Protein AF-A0A329XI30-F1 (afdb_monomer)

Foldseek 3Di:
DDDFDDDPLLVQLDPDDDDDDPPDDPDDDDCPPPVVVVVVVVVVQVVCQVDPPNDDPPDDSDRDADDDPDDDDDDDPDDPVVVVVCVVPPQDPPDDDPDPDPQDDLSNQFLQNLCVVVVDDFQWWKWFDAPDDIAIWTAHPNSFTGGPNDTHRAQQRVVCVRHVGRDHRQQGIATPDPPHDGNSVSSVVSNVVVD

Solvent-accessible surface area (backbone atoms only — not comparable to full-atom values): 12263 Å² total; per-residue (Å²): 137,87,89,76,64,71,56,71,56,57,66,71,22,46,99,68,86,88,76,83,59,90,87,56,78,79,91,78,84,46,57,80,88,43,48,50,56,55,48,49,54,53,46,54,51,54,50,59,73,65,47,91,76,64,91,51,89,64,103,50,89,69,74,68,77,81,79,83,91,75,88,84,88,84,77,90,90,76,68,75,60,57,59,54,48,43,71,77,53,62,83,57,91,88,71,73,88,80,68,78,78,77,85,74,46,83,70,43,57,43,58,35,56,35,34,77,69,65,80,38,54,69,63,39,43,35,24,34,74,39,85,86,49,79,44,72,28,32,28,40,92,78,28,27,42,31,43,94,92,43,80,32,88,42,55,26,33,64,41,14,66,51,62,74,43,90,39,67,14,42,76,49,32,11,47,76,33,89,89,34,58,28,50,46,57,52,40,53,52,57,50,67,75,71,112

Structure (mmCIF, N/CA/C/O backbone):
data_AF-A0A329XI30-F1
#
_entry.id   AF-A0A329XI30-F1
#
loop_
_atom_site.group_PDB
_atom_site.id
_atom_site.type_symbol
_atom_site.label_atom_id
_atom_site.label_alt_id
_atom_site.label_comp_id
_atom_site.label_asym_id
_atom_site.label_entity_id
_atom_site.label_seq_id
_atom_site.pdbx_PDB_ins_code
_atom_site.Cartn_x
_atom_site.Cartn_y
_atom_site.Cartn_z
_atom_site.occupancy
_atom_site.B_iso_or_equiv
_atom_site.auth_seq_id
_atom_site.auth_comp_id
_atom_site.auth_asym_id
_atom_site.auth_atom_id
_atom_site.pdbx_PDB_model_num
ATOM 1 N N . MET A 1 1 ? -6.199 10.351 -14.055 1.00 56.50 1 MET A N 1
ATOM 2 C CA . MET A 1 1 ? -4.926 9.654 -13.787 1.00 56.50 1 MET A CA 1
ATOM 3 C C . MET A 1 1 ? -4.560 10.003 -12.363 1.00 56.50 1 MET A C 1
ATOM 5 O O . MET A 1 1 ? -4.497 11.189 -12.070 1.00 56.50 1 MET A O 1
ATOM 9 N N . ILE A 1 2 ? -4.466 9.010 -11.484 1.00 69.19 2 ILE A N 1
ATOM 10 C CA . ILE A 1 2 ? -4.084 9.210 -10.083 1.00 69.19 2 ILE A CA 1
ATOM 11 C C . ILE A 1 2 ? -2.616 8.792 -9.978 1.00 69.19 2 ILE A C 1
ATOM 13 O O . ILE A 1 2 ? -2.241 7.764 -10.543 1.00 69.19 2 ILE A O 1
ATOM 17 N N . THR A 1 3 ? -1.796 9.612 -9.327 1.00 78.38 3 THR A N 1
ATOM 18 C CA . THR A 1 3 ? -0.386 9.316 -9.059 1.00 78.38 3 THR A CA 1
ATOM 19 C C . THR A 1 3 ? -0.235 9.146 -7.561 1.00 78.38 3 THR A C 1
ATOM 21 O O . THR A 1 3 ? -0.503 10.081 -6.811 1.00 78.38 3 THR A O 1
ATOM 24 N N . GLU A 1 4 ? 0.194 7.964 -7.134 1.00 78.50 4 GLU A N 1
ATOM 25 C CA . GLU A 1 4 ? 0.312 7.606 -5.723 1.00 78.50 4 GLU A CA 1
ATOM 26 C C . GLU A 1 4 ? 1.749 7.187 -5.411 1.00 78.50 4 GLU A C 1
ATOM 28 O O . GLU A 1 4 ? 2.371 6.446 -6.174 1.00 78.50 4 GLU A O 1
ATOM 33 N N . LEU A 1 5 ? 2.289 7.668 -4.286 1.00 79.69 5 LEU A N 1
ATOM 34 C CA . LEU A 1 5 ? 3.548 7.162 -3.747 1.00 79.69 5 LEU A CA 1
ATOM 35 C C . LEU A 1 5 ? 3.269 5.836 -3.039 1.00 79.69 5 LEU A C 1
ATOM 37 O O . LEU A 1 5 ? 2.514 5.812 -2.068 1.00 79.69 5 LEU A O 1
ATOM 41 N N . ALA A 1 6 ? 3.907 4.761 -3.487 1.00 77.62 6 ALA A N 1
ATOM 42 C CA . ALA A 1 6 ? 3.800 3.444 -2.873 1.00 77.62 6 ALA A CA 1
ATOM 43 C C . ALA A 1 6 ? 5.189 2.907 -2.528 1.00 77.62 6 ALA A C 1
ATOM 45 O O . ALA A 1 6 ? 6.141 3.074 -3.293 1.00 77.62 6 ALA A O 1
ATOM 46 N N . ILE A 1 7 ? 5.299 2.234 -1.383 1.00 83.00 7 ILE A N 1
ATOM 47 C CA . ILE A 1 7 ? 6.473 1.406 -1.086 1.00 83.00 7 ILE A CA 1
ATOM 48 C C . ILE A 1 7 ? 6.303 0.027 -1.744 1.00 83.00 7 ILE A C 1
ATOM 50 O O . ILE A 1 7 ? 5.169 -0.414 -1.931 1.00 83.00 7 ILE A O 1
ATOM 54 N N . PRO A 1 8 ? 7.387 -0.707 -2.067 1.00 83.88 8 PRO A N 1
ATOM 55 C CA . PRO A 1 8 ? 7.281 -2.011 -2.732 1.00 83.88 8 PRO A CA 1
ATOM 56 C C . PRO A 1 8 ? 6.347 -2.996 -2.023 1.00 83.88 8 PRO A C 1
ATOM 58 O O . PRO A 1 8 ? 5.605 -3.727 -2.674 1.00 83.88 8 PRO A O 1
ATOM 61 N N . GLN A 1 9 ? 6.336 -2.979 -0.689 1.00 80.12 9 GLN A N 1
ATOM 62 C CA . GLN A 1 9 ? 5.440 -3.813 0.106 1.00 80.12 9 GLN A CA 1
ATOM 63 C C . GLN A 1 9 ? 3.966 -3.550 -0.219 1.00 80.12 9 GLN A C 1
ATOM 65 O O . GLN A 1 9 ? 3.202 -4.496 -0.354 1.00 80.12 9 GLN A O 1
ATOM 70 N N . ASP A 1 10 ? 3.572 -2.293 -0.404 1.00 81.69 10 ASP A N 1
ATOM 71 C CA . ASP A 1 10 ? 2.192 -1.944 -0.735 1.00 81.69 10 ASP A CA 1
ATOM 72 C C . ASP A 1 10 ? 1.786 -2.437 -2.120 1.00 81.69 10 ASP A C 1
ATOM 74 O O . ASP A 1 10 ? 0.632 -2.785 -2.319 1.00 81.69 10 ASP A O 1
ATOM 78 N N . LEU A 1 11 ? 2.723 -2.498 -3.069 1.00 80.06 11 LEU A N 1
ATOM 79 C CA . LEU A 1 11 ? 2.448 -2.984 -4.417 1.00 80.06 11 LEU A CA 1
ATOM 80 C C . LEU A 1 11 ? 2.364 -4.516 -4.470 1.00 80.06 11 LEU A C 1
ATOM 82 O O . LEU A 1 11 ? 1.462 -5.068 -5.096 1.00 80.06 11 LEU A O 1
ATOM 86 N N . PHE A 1 12 ? 3.302 -5.207 -3.819 1.00 81.00 12 PHE A N 1
ATOM 87 C CA . PHE A 1 12 ? 3.435 -6.664 -3.918 1.00 81.00 12 PHE A CA 1
ATOM 88 C C . PHE A 1 12 ? 2.631 -7.442 -2.867 1.00 81.00 12 PHE A C 1
ATOM 90 O O . PHE A 1 12 ? 2.455 -8.650 -3.017 1.00 81.00 12 PHE A O 1
ATOM 97 N N . ALA A 1 13 ? 2.122 -6.782 -1.820 1.00 73.62 13 ALA A N 1
ATOM 98 C CA . ALA A 1 13 ? 1.227 -7.411 -0.846 1.00 73.62 13 ALA A CA 1
ATOM 99 C C . ALA A 1 13 ? -0.220 -7.523 -1.344 1.00 73.62 13 ALA A C 1
ATOM 101 O O . ALA A 1 13 ? -0.981 -8.336 -0.814 1.00 73.62 13 ALA A O 1
ATOM 102 N N . LEU A 1 14 ? -0.614 -6.715 -2.335 1.00 69.06 14 LEU A N 1
ATOM 103 C CA . LEU A 1 14 ? -1.977 -6.706 -2.859 1.00 69.06 14 LEU A CA 1
ATOM 104 C C . LEU A 1 14 ? -2.344 -8.072 -3.438 1.00 69.06 14 LEU A C 1
ATOM 106 O O . LEU A 1 14 ? -1.570 -8.702 -4.158 1.00 69.06 14 LEU A O 1
ATOM 110 N N . THR A 1 15 ? -3.575 -8.509 -3.170 1.00 66.75 15 THR A N 1
ATOM 111 C CA . THR A 1 15 ? -4.143 -9.718 -3.782 1.00 66.75 15 THR A CA 1
ATOM 112 C C . THR A 1 15 ? -4.585 -9.398 -5.213 1.00 66.75 15 THR A C 1
ATOM 114 O O . THR A 1 15 ? -5.771 -9.392 -5.533 1.00 66.75 15 THR A O 1
ATOM 117 N N . MET A 1 16 ? -3.622 -9.066 -6.071 1.00 72.94 16 MET A N 1
ATOM 118 C CA . MET A 1 16 ? -3.834 -8.772 -7.484 1.00 72.94 16 MET A CA 1
ATOM 119 C C . MET A 1 16 ? -2.768 -9.452 -8.338 1.00 72.94 16 MET A C 1
ATOM 121 O O . MET A 1 16 ? -1.635 -9.657 -7.904 1.00 72.94 16 MET A O 1
ATOM 125 N N . ARG A 1 17 ? -3.127 -9.798 -9.576 1.00 78.06 17 ARG A N 1
ATOM 126 C CA . ARG A 1 17 ? -2.163 -10.278 -10.566 1.00 78.06 17 ARG A CA 1
ATOM 127 C C . ARG A 1 17 ? -1.622 -9.084 -11.345 1.00 78.06 17 ARG A C 1
ATOM 129 O O . ARG A 1 17 ? -2.392 -8.362 -11.970 1.00 78.06 17 ARG A O 1
ATOM 136 N N . LEU A 1 18 ? -0.307 -8.884 -11.305 1.00 83.81 18 LEU A N 1
ATOM 137 C CA . LEU A 1 18 ? 0.372 -7.888 -12.130 1.00 83.81 18 LEU A CA 1
ATOM 138 C C . LEU A 1 18 ? 0.750 -8.534 -13.465 1.00 83.81 18 LEU A C 1
ATOM 140 O O . LEU A 1 18 ? 1.626 -9.395 -13.513 1.00 83.81 18 LEU A O 1
ATOM 144 N N . ASP A 1 19 ? 0.074 -8.127 -14.537 1.00 83.69 19 ASP A N 1
ATOM 145 C CA . ASP A 1 19 ? 0.314 -8.634 -15.888 1.00 83.69 19 ASP A CA 1
ATOM 146 C C . ASP A 1 19 ? 1.037 -7.594 -16.745 1.00 83.69 19 ASP A C 1
ATOM 148 O O . ASP A 1 19 ? 0.558 -6.472 -16.919 1.00 83.69 19 ASP A O 1
ATOM 152 N N . ALA A 1 20 ? 2.162 -7.985 -17.346 1.00 87.25 20 ALA A N 1
ATOM 153 C CA . ALA A 1 20 ? 2.776 -7.210 -18.418 1.00 87.25 20 ALA A CA 1
ATOM 154 C C . ALA A 1 20 ? 1.953 -7.397 -19.712 1.00 87.25 20 AL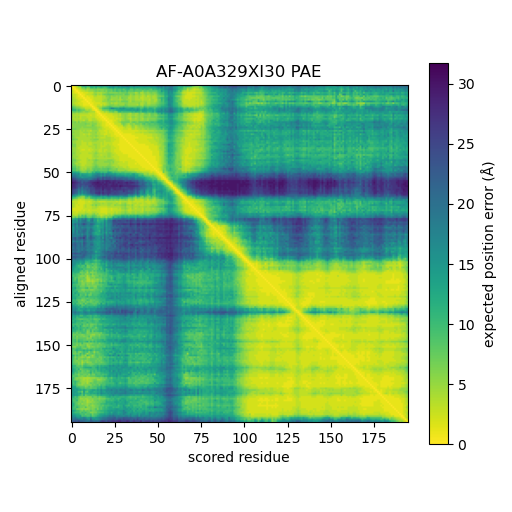A A C 1
ATOM 156 O O . ALA A 1 20 ? 1.774 -8.535 -20.156 1.00 87.25 20 ALA A O 1
ATOM 157 N N . PRO A 1 21 ? 1.436 -6.323 -20.342 1.00 84.50 21 PRO A N 1
ATOM 158 C CA . PRO A 1 21 ? 0.674 -6.452 -21.582 1.00 84.50 21 PRO A CA 1
ATOM 159 C C . PRO A 1 21 ? 1.483 -7.093 -22.716 1.00 84.50 21 PRO A C 1
ATOM 161 O O . PRO A 1 21 ? 2.678 -6.847 -22.840 1.00 84.50 21 PRO A O 1
ATOM 164 N N . LEU A 1 22 ? 0.816 -7.828 -23.614 1.00 84.62 22 LEU A N 1
ATOM 165 C CA . LEU A 1 22 ? 1.463 -8.527 -24.742 1.00 84.62 22 LEU A CA 1
ATOM 166 C C . LEU A 1 22 ? 2.226 -7.605 -25.709 1.00 84.62 22 LEU A C 1
ATOM 168 O O . LEU A 1 22 ? 3.097 -8.065 -26.436 1.00 84.62 22 LEU A O 1
ATOM 172 N N . PHE A 1 23 ? 1.891 -6.315 -25.738 1.00 86.19 23 PHE A N 1
ATOM 173 C CA . PHE A 1 23 ? 2.571 -5.309 -26.556 1.00 86.19 23 PHE A CA 1
ATOM 174 C C . PHE A 1 23 ? 3.775 -4.657 -25.851 1.00 86.19 23 PHE A C 1
ATOM 176 O O . PHE A 1 23 ? 4.394 -3.756 -26.419 1.00 86.19 23 PHE A O 1
ATOM 183 N N . GLN A 1 24 ? 4.109 -5.067 -24.621 1.00 89.31 24 GLN A N 1
ATOM 184 C CA . GLN A 1 24 ? 5.346 -4.646 -23.966 1.00 89.31 24 GLN A CA 1
ATOM 185 C C . GLN A 1 24 ? 6.564 -5.239 -24.669 1.00 89.31 24 GLN A C 1
ATOM 187 O O . GLN A 1 24 ? 6.525 -6.338 -25.225 1.00 89.31 24 GLN A O 1
ATOM 192 N N . ARG A 1 25 ? 7.676 -4.502 -24.632 1.00 92.50 25 ARG A N 1
ATOM 193 C CA . ARG A 1 25 ? 8.947 -5.009 -25.155 1.00 92.50 25 ARG A CA 1
ATOM 194 C C . ARG A 1 25 ? 9.441 -6.169 -24.281 1.00 92.50 25 ARG A C 1
ATOM 196 O O . ARG A 1 25 ? 9.210 -6.141 -23.071 1.00 92.50 25 ARG A O 1
ATOM 203 N N . PRO A 1 26 ? 10.144 -7.158 -24.861 1.00 90.62 26 PRO A N 1
ATOM 204 C CA . PRO A 1 26 ? 10.803 -8.193 -24.081 1.00 90.62 26 PRO A CA 1
ATOM 205 C C . PRO A 1 26 ? 11.719 -7.597 -23.014 1.00 90.62 26 PRO A C 1
ATOM 207 O O . PRO A 1 26 ? 12.260 -6.502 -23.175 1.00 90.62 26 PRO A O 1
ATOM 210 N N . TYR A 1 27 ? 11.903 -8.346 -21.935 1.00 91.88 27 TYR A N 1
ATOM 211 C CA . TYR A 1 27 ? 12.827 -7.983 -20.878 1.00 91.88 27 TYR A CA 1
ATOM 212 C C . TYR A 1 27 ? 14.269 -7.950 -21.405 1.00 91.88 27 TYR A C 1
ATOM 214 O O . TYR A 1 27 ? 14.739 -8.935 -21.971 1.00 91.88 27 TYR A O 1
ATOM 222 N N . VAL A 1 28 ? 14.956 -6.819 -21.229 1.00 94.88 28 VAL A N 1
ATOM 223 C CA . VAL A 1 28 ? 16.318 -6.586 -21.756 1.00 94.88 28 VAL A CA 1
ATOM 224 C C . VAL A 1 28 ? 17.351 -6.268 -20.679 1.00 94.88 28 VAL A C 1
ATOM 226 O O . VAL A 1 28 ? 18.504 -6.008 -21.012 1.00 94.88 28 VAL A O 1
ATOM 229 N N . TRP A 1 29 ? 16.959 -6.243 -19.403 1.00 96.25 29 TRP A N 1
ATOM 230 C CA . TRP A 1 29 ? 17.921 -5.964 -18.341 1.00 96.25 29 TRP A CA 1
ATOM 231 C C . TRP A 1 29 ? 18.917 -7.113 -18.214 1.00 96.25 29 TRP A C 1
ATOM 233 O O . TRP A 1 29 ? 18.553 -8.290 -18.246 1.00 96.25 29 TRP A O 1
ATOM 243 N N . ASN A 1 30 ? 20.171 -6.735 -18.040 1.00 96.75 30 ASN A N 1
ATOM 244 C CA . ASN A 1 30 ? 21.298 -7.595 -17.782 1.00 96.75 30 ASN A CA 1
ATOM 245 C C . ASN A 1 30 ? 21.895 -7.286 -16.399 1.00 96.75 30 ASN A C 1
ATOM 247 O O . ASN A 1 30 ? 21.526 -6.325 -15.712 1.00 96.75 30 ASN A O 1
ATOM 251 N N . GLN A 1 31 ? 22.804 -8.161 -15.973 1.00 95.69 31 GLN A N 1
ATOM 252 C CA . GLN A 1 31 ? 23.378 -8.088 -14.640 1.00 95.69 31 GLN A CA 1
ATOM 253 C C . GLN A 1 31 ? 24.263 -6.853 -14.440 1.00 95.69 31 GLN A C 1
ATOM 255 O O . GLN A 1 31 ? 24.183 -6.227 -13.388 1.00 95.69 31 GLN A O 1
ATOM 260 N N . GLU A 1 32 ? 25.112 -6.531 -15.414 1.00 96.75 32 GLU A N 1
ATOM 261 C CA . GLU A 1 32 ? 26.156 -5.509 -15.287 1.00 96.75 32 GLU A CA 1
ATOM 262 C C . GLU A 1 32 ? 25.566 -4.099 -15.304 1.00 96.75 32 GLU A C 1
ATOM 264 O O . GLU A 1 32 ? 25.869 -3.289 -14.431 1.00 96.75 32 GLU A O 1
ATOM 269 N N . ASP A 1 33 ? 24.678 -3.832 -16.258 1.00 95.88 33 ASP A N 1
ATOM 270 C CA . ASP A 1 33 ? 24.177 -2.487 -16.520 1.00 95.88 33 ASP A CA 1
ATOM 271 C C . ASP A 1 33 ? 22.980 -2.104 -15.640 1.00 95.88 33 ASP A C 1
ATOM 273 O O . ASP A 1 33 ? 22.728 -0.916 -15.443 1.00 95.88 33 ASP A O 1
ATOM 277 N N . GLN A 1 34 ? 22.190 -3.075 -15.156 1.00 95.19 34 GLN A N 1
ATOM 278 C CA . GLN A 1 34 ? 20.959 -2.782 -14.405 1.00 95.19 34 GLN A CA 1
ATOM 279 C C . GLN A 1 34 ? 20.865 -3.489 -13.052 1.00 95.19 34 GLN A C 1
ATOM 281 O O . GLN A 1 34 ? 20.592 -2.826 -12.052 1.00 95.19 34 GLN A O 1
ATOM 286 N N . TRP A 1 35 ? 21.068 -4.811 -12.974 1.00 94.44 35 TRP A N 1
ATOM 287 C CA . TRP A 1 35 ? 20.820 -5.522 -11.706 1.00 94.44 35 TRP A CA 1
ATOM 288 C C . TRP A 1 35 ? 21.833 -5.201 -10.627 1.00 94.44 35 TRP A C 1
ATOM 290 O O . TRP A 1 35 ? 21.436 -4.965 -9.490 1.00 94.44 35 TRP A O 1
ATOM 300 N N . ALA A 1 36 ? 23.121 -5.214 -10.963 1.00 95.31 36 ALA A N 1
ATOM 301 C CA . ALA A 1 36 ? 24.168 -4.930 -9.998 1.00 95.31 36 ALA A CA 1
ATOM 302 C C . ALA A 1 36 ? 24.050 -3.499 -9.443 1.00 95.31 36 ALA A C 1
ATOM 304 O O . ALA A 1 36 ? 24.048 -3.379 -8.219 1.00 95.31 36 ALA A O 1
ATOM 305 N N . PRO A 1 37 ? 23.842 -2.447 -10.266 1.00 93.00 37 PRO A N 1
ATOM 306 C CA . PRO A 1 37 ? 23.570 -1.102 -9.758 1.00 93.00 37 PRO A CA 1
ATOM 307 C C . PRO A 1 37 ? 22.344 -1.025 -8.839 1.00 93.00 37 PRO A C 1
ATOM 309 O O . PRO A 1 37 ? 22.459 -0.545 -7.716 1.00 93.00 37 PRO A O 1
ATOM 312 N N . LEU A 1 38 ? 21.196 -1.576 -9.256 1.00 91.00 38 LEU A N 1
ATOM 313 C CA . LEU A 1 38 ? 19.983 -1.578 -8.426 1.00 91.00 38 LEU A CA 1
ATOM 314 C C . LEU A 1 38 ? 20.205 -2.299 -7.087 1.00 91.00 38 LEU A C 1
ATOM 316 O O . LEU A 1 38 ? 19.710 -1.879 -6.043 1.00 91.00 38 LEU A O 1
ATOM 320 N N . TRP A 1 39 ? 20.927 -3.417 -7.114 1.00 93.06 39 TRP A N 1
ATOM 321 C CA . TRP A 1 39 ? 21.233 -4.174 -5.908 1.00 93.06 39 TRP A CA 1
ATOM 322 C C . TRP A 1 39 ? 22.202 -3.428 -4.986 1.00 93.06 39 TRP A C 1
ATOM 324 O O . TRP A 1 39 ? 22.045 -3.499 -3.768 1.00 93.06 39 TRP A O 1
ATOM 334 N N . GLU A 1 40 ? 23.163 -2.691 -5.543 1.00 90.75 40 GLU A N 1
ATOM 335 C CA . GLU A 1 40 ? 24.061 -1.817 -4.784 1.00 90.75 40 GLU A CA 1
ATOM 336 C C . GLU A 1 40 ? 23.284 -0.724 -4.046 1.00 90.75 40 GLU A C 1
ATOM 338 O O . GLU A 1 40 ? 23.514 -0.507 -2.855 1.00 90.75 40 GLU A O 1
ATOM 343 N N . ASP A 1 41 ? 22.305 -0.109 -4.713 1.00 87.19 41 ASP A N 1
ATOM 344 C CA . ASP A 1 41 ? 21.433 0.899 -4.108 1.00 87.19 41 ASP A CA 1
ATOM 345 C C . ASP A 1 41 ? 20.632 0.313 -2.933 1.00 87.19 41 ASP A C 1
ATOM 347 O O . ASP A 1 41 ? 20.619 0.870 -1.831 1.00 87.19 41 ASP A O 1
ATOM 351 N N . ILE A 1 42 ? 20.0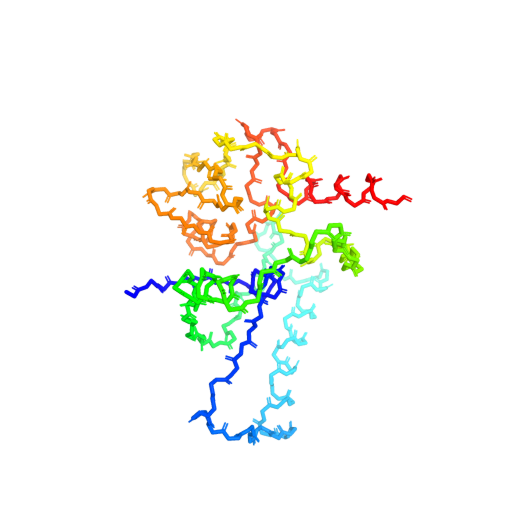06 -0.855 -3.129 1.00 87.31 42 ILE A N 1
ATOM 352 C CA . ILE A 1 42 ? 19.255 -1.557 -2.075 1.00 87.31 42 ILE A CA 1
ATOM 353 C C . ILE A 1 42 ? 20.170 -1.930 -0.903 1.00 87.31 42 ILE A C 1
ATOM 355 O O . ILE A 1 42 ? 19.792 -1.736 0.256 1.00 87.31 42 ILE A O 1
ATOM 359 N N . ARG A 1 43 ? 21.369 -2.456 -1.185 1.00 88.94 43 ARG A N 1
ATOM 360 C CA . ARG A 1 43 ? 22.338 -2.838 -0.153 1.00 88.94 43 ARG A CA 1
ATOM 361 C C . ARG A 1 43 ? 22.799 -1.625 0.647 1.00 88.94 43 ARG A C 1
ATOM 363 O O . ARG A 1 43 ? 22.742 -1.675 1.869 1.00 88.94 43 ARG A O 1
ATOM 370 N N . THR A 1 44 ? 23.173 -0.539 -0.026 1.00 84.88 44 THR A N 1
ATOM 371 C CA . THR A 1 44 ? 23.618 0.710 0.610 1.00 84.88 44 THR A CA 1
ATOM 372 C C . THR A 1 44 ? 22.567 1.230 1.590 1.00 84.88 44 THR A C 1
ATOM 374 O O . THR A 1 44 ? 22.887 1.603 2.719 1.00 84.88 44 THR A O 1
ATOM 377 N N . LEU A 1 45 ? 21.289 1.204 1.195 1.00 81.25 45 LEU A N 1
ATOM 378 C CA . LEU A 1 45 ? 20.191 1.569 2.090 1.00 81.25 45 LEU A CA 1
ATOM 379 C C . LEU A 1 45 ? 20.088 0.600 3.268 1.00 81.25 45 LEU A C 1
ATOM 381 O O . LEU A 1 45 ? 20.030 1.041 4.411 1.00 81.25 45 LEU A O 1
ATOM 385 N N . ALA A 1 46 ? 20.073 -0.708 3.014 1.00 83.69 46 ALA A N 1
ATOM 386 C CA . ALA A 1 46 ? 19.954 -1.709 4.070 1.00 83.69 46 ALA A CA 1
ATOM 387 C C . ALA A 1 46 ? 21.091 -1.600 5.102 1.00 83.69 46 ALA A C 1
ATOM 389 O O . ALA A 1 46 ? 20.835 -1.642 6.304 1.00 83.69 46 ALA A O 1
ATOM 390 N N . GLU A 1 47 ? 22.328 -1.400 4.650 1.00 84.62 47 GLU A N 1
ATOM 391 C CA . GLU A 1 47 ? 23.501 -1.213 5.506 1.00 84.62 47 GLU A CA 1
ATOM 392 C C . GLU A 1 47 ? 23.401 0.073 6.330 1.00 84.62 47 GLU A C 1
ATOM 394 O O . GLU A 1 47 ? 23.603 0.035 7.544 1.00 84.62 47 GLU A O 1
ATOM 399 N N . ALA A 1 48 ? 22.984 1.187 5.721 1.00 76.75 48 ALA A N 1
ATOM 400 C CA . ALA A 1 48 ? 22.748 2.437 6.444 1.00 76.75 48 ALA A CA 1
ATOM 401 C C . ALA A 1 48 ? 21.673 2.297 7.539 1.00 76.75 48 ALA A C 1
ATOM 403 O O . ALA A 1 48 ? 21.766 2.924 8.592 1.00 76.75 48 ALA A O 1
ATOM 404 N N . TRP A 1 49 ? 20.656 1.458 7.321 1.00 71.38 49 TRP A N 1
ATOM 405 C CA . TRP A 1 49 ? 19.614 1.166 8.315 1.00 71.38 49 TRP A CA 1
ATOM 406 C C . TRP A 1 49 ? 20.082 0.267 9.469 1.00 71.38 49 TRP A C 1
ATOM 408 O O . TRP A 1 49 ? 19.462 0.271 10.546 1.00 71.38 49 TRP A O 1
ATOM 418 N N . LEU A 1 50 ? 21.135 -0.518 9.233 1.00 77.94 50 LEU A N 1
ATOM 419 C CA . LEU A 1 50 ? 21.745 -1.427 10.199 1.00 77.94 50 LEU A CA 1
ATOM 420 C C . LEU A 1 50 ? 22.887 -0.779 10.995 1.00 77.94 50 LEU A C 1
ATOM 422 O O . LEU A 1 50 ? 23.199 -1.293 12.068 1.00 77.94 50 LEU A O 1
ATOM 426 N N . ASP A 1 51 ? 23.481 0.322 10.518 1.00 74.00 51 ASP A N 1
ATOM 427 C CA . ASP A 1 51 ? 24.576 1.024 11.200 1.00 74.00 51 ASP A CA 1
ATOM 428 C C . ASP A 1 51 ? 24.123 1.612 12.560 1.00 74.00 51 ASP A C 1
ATOM 430 O O . ASP A 1 51 ? 23.343 2.571 12.601 1.00 74.00 51 ASP A O 1
ATOM 434 N N . PRO A 1 52 ? 24.624 1.088 13.699 1.00 62.09 52 PRO A N 1
ATOM 435 C CA . PRO A 1 52 ? 24.290 1.591 15.032 1.00 62.09 52 PRO A CA 1
ATOM 436 C C . PRO A 1 52 ? 24.870 2.983 15.328 1.00 62.09 52 PRO A C 1
ATOM 438 O O . PRO A 1 52 ? 24.466 3.616 16.306 1.00 62.09 52 PRO A O 1
ATOM 441 N N . HIS A 1 53 ? 25.846 3.437 14.536 1.00 61.69 53 HIS A N 1
ATOM 442 C CA . HIS A 1 53 ? 26.634 4.650 14.757 1.00 61.69 53 HIS A CA 1
ATOM 443 C C . HIS A 1 53 ? 26.364 5.759 13.734 1.00 61.69 53 HIS A C 1
ATOM 445 O O . HIS A 1 53 ? 27.011 6.808 13.799 1.00 61.69 53 HIS A O 1
ATOM 451 N N . ALA A 1 54 ? 25.394 5.573 12.834 1.00 58.00 54 ALA A N 1
ATOM 452 C CA . ALA A 1 54 ? 24.995 6.602 11.883 1.00 58.00 54 ALA A CA 1
ATOM 453 C C . ALA A 1 54 ? 24.638 7.916 12.624 1.00 58.00 54 ALA A C 1
ATOM 455 O O . ALA A 1 54 ? 23.846 7.897 13.574 1.00 58.00 54 ALA A O 1
ATOM 456 N N . PRO A 1 55 ? 25.211 9.074 12.235 1.00 46.69 55 PRO A N 1
ATOM 457 C CA . PRO A 1 55 ? 25.017 10.327 12.955 1.00 46.69 55 PRO A CA 1
ATOM 458 C C . PRO A 1 55 ? 23.564 10.807 12.830 1.00 46.69 55 PRO A C 1
ATOM 460 O O . PRO A 1 55 ? 23.141 11.325 11.798 1.00 46.69 55 PRO A O 1
ATOM 463 N N . GLY A 1 56 ? 22.793 10.661 13.907 1.00 44.66 56 GLY A N 1
ATOM 464 C CA . GLY A 1 56 ? 21.486 11.295 14.066 1.00 44.66 56 GLY A CA 1
ATOM 465 C C . GLY A 1 56 ? 21.611 12.614 14.839 1.00 44.66 56 GLY A C 1
ATOM 466 O O . GLY A 1 56 ? 22.296 12.644 15.865 1.00 44.66 56 GLY A O 1
ATOM 467 N N . PRO A 1 57 ? 20.948 13.711 14.430 1.00 36.62 57 PRO A N 1
ATOM 468 C CA . PRO A 1 57 ? 20.786 14.859 15.305 1.00 36.62 57 PRO A CA 1
ATOM 469 C C . PRO A 1 57 ? 19.734 14.496 16.359 1.00 36.62 57 PRO A C 1
ATOM 471 O O . PRO A 1 57 ? 18.548 14.626 16.098 1.00 36.62 57 PRO A O 1
ATOM 474 N N . GLY A 1 58 ? 20.180 14.005 17.519 1.00 37.69 58 GLY A N 1
ATOM 475 C CA . GLY A 1 58 ? 19.335 13.727 18.683 1.00 37.69 58 GLY A CA 1
ATOM 476 C C . GLY A 1 58 ? 18.316 12.599 18.484 1.00 37.69 58 GLY A C 1
ATOM 477 O O . GLY A 1 58 ? 17.359 12.748 17.743 1.00 37.69 58 GLY A O 1
ATOM 478 N N . ASN A 1 59 ? 18.504 11.478 19.193 1.00 41.16 59 ASN A N 1
ATOM 479 C CA . ASN A 1 59 ? 17.467 10.552 19.698 1.00 41.16 59 ASN A CA 1
ATOM 480 C C . ASN A 1 59 ? 16.251 10.160 18.810 1.00 41.16 59 ASN A C 1
ATOM 482 O O . ASN A 1 59 ? 15.286 9.593 19.318 1.00 41.16 59 ASN A O 1
ATOM 486 N N . ALA A 1 60 ? 16.317 10.336 17.494 1.00 44.41 60 ALA A N 1
ATOM 487 C CA . ALA A 1 60 ? 15.367 9.836 16.515 1.00 44.41 60 ALA A CA 1
ATOM 488 C C . ALA A 1 60 ? 16.162 9.202 15.370 1.00 44.41 60 ALA A C 1
ATOM 490 O O . ALA A 1 60 ? 16.894 9.873 14.642 1.00 44.41 60 ALA A O 1
ATOM 491 N N . ARG A 1 61 ? 16.041 7.877 15.251 1.00 45.59 61 ARG A N 1
ATOM 492 C CA . ARG A 1 61 ? 16.582 7.051 14.167 1.00 45.59 61 ARG A CA 1
ATOM 493 C C . ARG A 1 61 ? 16.128 7.649 12.832 1.00 45.59 61 ARG A C 1
ATOM 495 O O . ARG A 1 61 ? 14.963 7.512 12.466 1.00 45.59 61 ARG A O 1
ATOM 502 N N . ARG A 1 62 ? 17.003 8.382 12.140 1.00 48.59 62 ARG A N 1
ATOM 503 C CA . ARG A 1 62 ? 16.663 8.970 10.841 1.00 48.59 62 ARG A CA 1
ATOM 504 C C . ARG A 1 62 ? 16.538 7.813 9.843 1.00 48.59 62 ARG A C 1
ATOM 506 O O . ARG A 1 62 ? 17.473 7.017 9.765 1.00 48.59 62 ARG A O 1
ATOM 513 N N . PRO A 1 63 ? 15.428 7.673 9.104 1.00 50.16 63 PRO A N 1
ATOM 514 C CA . PRO A 1 63 ? 15.419 6.764 7.970 1.00 50.16 63 PRO A CA 1
ATOM 515 C C . PRO A 1 63 ? 16.463 7.282 6.973 1.00 50.16 63 PRO A C 1
ATOM 517 O O . PRO A 1 63 ? 16.547 8.497 6.761 1.00 50.16 63 PRO A O 1
ATOM 520 N N . ALA A 1 64 ? 17.271 6.393 6.385 1.00 56.62 64 ALA A N 1
ATOM 521 C CA . ALA A 1 64 ? 18.011 6.740 5.173 1.00 56.62 64 ALA A CA 1
ATOM 522 C C . ALA A 1 64 ? 17.031 7.419 4.202 1.00 56.62 64 ALA A C 1
ATOM 524 O O . ALA A 1 64 ? 15.861 7.018 4.158 1.00 56.62 64 ALA A O 1
ATOM 525 N N . GLU A 1 65 ? 17.457 8.480 3.511 1.00 58.81 65 GLU A N 1
ATOM 526 C CA . GLU A 1 65 ? 16.556 9.216 2.621 1.00 58.81 65 GLU A CA 1
ATOM 527 C C . GLU A 1 65 ? 15.803 8.233 1.709 1.00 58.81 65 GLU A C 1
ATOM 529 O O . GLU A 1 65 ? 16.423 7.304 1.181 1.00 58.81 65 GLU A O 1
ATOM 534 N N . PRO A 1 66 ? 14.470 8.366 1.570 1.00 67.06 66 PRO A N 1
ATOM 535 C CA . PRO A 1 66 ? 13.687 7.419 0.792 1.00 67.06 66 PRO A CA 1
ATOM 536 C C . PRO A 1 66 ? 14.243 7.300 -0.627 1.00 67.06 66 PRO A C 1
ATOM 538 O O . PRO A 1 66 ? 14.313 8.290 -1.352 1.00 67.06 66 PRO A O 1
ATOM 541 N N . HIS A 1 67 ? 14.624 6.091 -1.028 1.00 76.88 67 HIS A N 1
ATOM 542 C CA . HIS A 1 67 ? 15.156 5.857 -2.363 1.00 76.88 67 HIS A CA 1
ATOM 543 C C . HIS A 1 67 ? 14.025 5.662 -3.372 1.00 76.88 67 HIS A C 1
ATOM 545 O O . HIS A 1 67 ? 13.080 4.903 -3.142 1.00 76.88 67 HIS A O 1
ATOM 551 N N . PHE A 1 68 ? 14.126 6.352 -4.505 1.00 84.69 68 PHE A N 1
ATOM 552 C CA . PHE A 1 68 ? 13.137 6.289 -5.571 1.00 84.69 68 PHE A CA 1
ATOM 553 C C . PHE A 1 68 ? 13.478 5.168 -6.560 1.00 84.69 68 PHE A C 1
ATOM 555 O O . PHE A 1 68 ? 14.387 5.307 -7.369 1.00 84.69 68 PHE A O 1
ATOM 562 N N . LEU A 1 69 ? 12.706 4.077 -6.534 1.00 84.56 69 LEU A N 1
ATOM 563 C CA . LEU A 1 69 ? 12.897 2.899 -7.400 1.00 84.56 69 LEU A CA 1
ATOM 564 C C . LEU A 1 69 ? 12.301 3.052 -8.816 1.00 84.56 69 LEU A C 1
ATOM 566 O O . LEU A 1 69 ? 12.203 2.079 -9.562 1.00 84.56 69 LEU A O 1
ATOM 570 N N . GLY A 1 70 ? 11.881 4.262 -9.191 1.00 86.75 70 GLY A N 1
ATOM 571 C CA . GLY A 1 70 ? 11.214 4.539 -10.461 1.00 86.75 70 GLY A CA 1
ATOM 572 C C . GLY A 1 70 ? 9.690 4.624 -10.352 1.00 86.75 70 GLY A C 1
ATOM 573 O O . GLY A 1 70 ? 9.109 4.596 -9.268 1.00 86.75 70 GLY A O 1
ATOM 574 N N . ALA A 1 71 ? 9.037 4.762 -11.507 1.00 88.62 71 ALA A N 1
ATOM 575 C CA . ALA A 1 71 ? 7.586 4.866 -11.622 1.00 88.62 71 ALA A CA 1
ATOM 576 C C . ALA A 1 71 ? 7.015 3.658 -12.372 1.00 88.62 71 ALA A C 1
ATOM 578 O O . ALA A 1 71 ? 7.551 3.245 -13.402 1.00 88.62 71 ALA A O 1
ATOM 579 N N . VAL A 1 72 ? 5.891 3.133 -11.885 1.00 86.94 72 VAL A N 1
ATOM 580 C CA . VAL A 1 72 ? 5.098 2.107 -12.573 1.00 86.94 72 VAL A CA 1
ATOM 581 C C . VAL A 1 72 ? 3.713 2.660 -12.882 1.00 86.94 72 VAL A C 1
ATOM 583 O O . VAL A 1 72 ? 3.137 3.396 -12.085 1.00 86.94 72 VAL A O 1
ATOM 586 N N . VAL A 1 73 ? 3.176 2.316 -14.052 1.00 86.75 73 VAL A N 1
ATOM 587 C CA . VAL A 1 73 ? 1.810 2.679 -14.446 1.00 86.75 73 VAL A CA 1
ATOM 588 C C . VAL A 1 73 ? 0.963 1.422 -14.397 1.00 86.75 73 VAL A C 1
ATOM 590 O O . VAL A 1 73 ? 1.217 0.469 -15.133 1.00 86.75 73 VAL A O 1
ATOM 593 N N . LEU A 1 74 ? -0.040 1.429 -13.526 1.00 82.88 74 LEU A N 1
ATOM 594 C CA . LEU A 1 74 ? -0.992 0.338 -13.384 1.00 82.88 74 LEU A CA 1
ATOM 595 C C . LEU A 1 74 ? -2.329 0.756 -13.982 1.00 82.88 74 LEU A C 1
ATOM 597 O O . LEU A 1 74 ? -2.777 1.890 -13.815 1.00 82.88 74 LEU A O 1
ATOM 601 N N . GLN A 1 75 ? -2.968 -0.179 -14.672 1.00 79.00 75 GLN A N 1
ATOM 602 C CA . GLN A 1 75 ? -4.329 -0.020 -15.152 1.00 79.00 75 GLN A CA 1
ATOM 603 C C . GLN A 1 75 ? -5.165 -1.144 -14.561 1.00 79.00 75 GLN A C 1
ATOM 605 O O . GLN A 1 75 ? -4.899 -2.316 -14.831 1.00 79.00 75 GLN A O 1
ATOM 610 N N . ASP A 1 76 ? -6.171 -0.780 -13.766 1.00 74.31 76 ASP A N 1
ATOM 611 C CA . ASP A 1 76 ? -7.114 -1.760 -13.249 1.00 74.31 76 ASP A CA 1
ATOM 612 C C . ASP A 1 76 ? -7.918 -2.359 -14.413 1.00 74.31 76 ASP A C 1
ATOM 614 O O . ASP A 1 76 ? -8.457 -1.655 -15.273 1.00 74.31 76 ASP A O 1
ATOM 618 N N . ARG A 1 77 ? -7.942 -3.687 -14.465 1.00 69.38 77 ARG A N 1
ATOM 619 C CA . ARG A 1 77 ? -8.639 -4.489 -15.469 1.00 69.38 77 ARG A CA 1
ATOM 620 C C . ARG A 1 77 ? -9.806 -5.178 -14.773 1.00 69.38 77 ARG A C 1
ATOM 622 O O . ARG A 1 77 ? -9.838 -6.403 -14.736 1.00 69.38 77 ARG A O 1
ATOM 629 N N . ASN A 1 78 ? -10.736 -4.417 -14.195 1.00 61.94 78 ASN A N 1
ATOM 630 C CA . ASN A 1 78 ? -11.814 -5.014 -13.411 1.00 61.94 78 ASN A CA 1
ATOM 631 C C . ASN A 1 78 ? -13.230 -4.578 -13.822 1.00 61.94 78 ASN A C 1
ATOM 633 O O . ASN A 1 78 ? -13.461 -3.482 -14.327 1.00 61.94 78 ASN A O 1
ATOM 637 N N . THR A 1 79 ? -14.151 -5.513 -13.575 1.00 54.38 79 THR A N 1
ATOM 638 C CA . THR A 1 79 ? -15.624 -5.483 -13.637 1.00 54.38 79 THR A CA 1
ATOM 639 C C . THR A 1 79 ? -16.343 -5.947 -14.913 1.00 54.38 79 THR A C 1
ATOM 641 O O . THR A 1 79 ? -17.210 -6.804 -14.780 1.00 54.38 79 THR A O 1
ATOM 644 N N . LEU A 1 80 ? -16.027 -5.500 -16.136 1.00 56.06 80 LEU A N 1
ATOM 645 C CA . LEU A 1 80 ? -16.849 -5.932 -17.297 1.00 56.06 80 LEU A CA 1
ATOM 646 C C . LEU A 1 80 ? -16.642 -7.407 -17.693 1.00 56.06 80 LEU A C 1
ATOM 648 O O . LEU A 1 80 ? -17.571 -8.057 -18.158 1.00 56.06 80 LEU A O 1
ATOM 652 N N . LEU A 1 81 ? -15.451 -7.956 -17.443 1.00 61.31 81 LEU A N 1
ATOM 653 C CA . LEU A 1 81 ? -15.125 -9.350 -17.761 1.00 61.31 81 LEU A CA 1
ATOM 654 C C . LEU A 1 81 ? -15.693 -10.351 -16.751 1.00 61.31 81 LEU A C 1
ATOM 656 O O . LEU A 1 81 ? -15.893 -11.503 -17.107 1.00 61.31 81 LEU A O 1
ATOM 660 N N . THR A 1 82 ? -15.940 -9.952 -15.501 1.00 61.78 82 THR A N 1
ATOM 661 C CA . THR A 1 82 ? -16.355 -10.899 -14.455 1.00 61.78 82 THR A CA 1
ATOM 662 C C . THR A 1 82 ? -17.741 -11.467 -14.742 1.00 61.78 82 THR A C 1
ATOM 664 O O . THR A 1 82 ? -17.914 -12.682 -14.714 1.00 61.78 82 THR A O 1
ATOM 667 N N . GLU A 1 83 ? -18.702 -10.607 -15.085 1.00 66.62 83 GLU A N 1
ATOM 668 C CA . GLU A 1 83 ? -20.062 -11.028 -15.444 1.00 66.62 83 GLU A CA 1
ATOM 669 C C . GLU A 1 83 ? -20.082 -11.823 -16.758 1.00 66.62 83 GLU A C 1
ATOM 671 O O . GLU A 1 83 ? -20.728 -12.864 -16.833 1.00 66.62 83 GLU A O 1
ATOM 676 N N . GLU A 1 84 ? -19.322 -11.403 -17.778 1.00 67.81 84 GLU A N 1
ATOM 677 C CA . GLU A 1 84 ? -19.208 -12.160 -19.036 1.00 67.81 84 GLU A CA 1
ATOM 678 C C . GLU A 1 84 ? -18.578 -13.543 -18.823 1.00 67.81 84 GLU A C 1
ATOM 680 O O . GLU A 1 84 ? -19.056 -14.535 -19.373 1.00 67.81 84 GLU A O 1
ATOM 685 N N . VAL A 1 85 ? -17.535 -13.642 -17.994 1.00 68.88 85 VAL A N 1
ATOM 686 C CA . VAL A 1 85 ? -16.882 -14.919 -17.676 1.00 68.88 85 VAL A CA 1
ATOM 687 C C . VAL A 1 85 ? -17.806 -15.819 -16.855 1.00 68.88 85 VAL A C 1
ATOM 689 O O . VAL A 1 85 ? -17.883 -17.008 -17.157 1.00 68.88 85 VAL A O 1
ATOM 692 N N . LEU A 1 86 ? -18.547 -15.283 -15.878 1.00 69.25 86 LEU A N 1
ATOM 693 C CA . LEU A 1 86 ? -19.545 -16.049 -15.117 1.00 69.25 86 LEU A CA 1
ATOM 694 C C . LEU A 1 86 ? -20.728 -16.496 -15.991 1.00 69.25 86 LEU A C 1
ATOM 696 O O . LEU A 1 86 ? -21.266 -17.581 -15.775 1.00 69.25 86 LEU A O 1
ATOM 700 N N . ALA A 1 87 ? -21.107 -15.704 -16.997 1.00 74.94 87 ALA A N 1
ATOM 701 C CA . ALA A 1 87 ? -22.141 -16.073 -17.960 1.00 74.94 87 ALA A CA 1
ATOM 702 C C . ALA A 1 87 ? -21.684 -17.190 -18.916 1.00 74.94 87 ALA A C 1
ATOM 704 O O . ALA A 1 87 ? -22.472 -18.073 -19.252 1.00 74.94 87 ALA A O 1
ATOM 705 N N . ILE A 1 88 ? -20.417 -17.173 -19.345 1.00 77.31 88 ILE A N 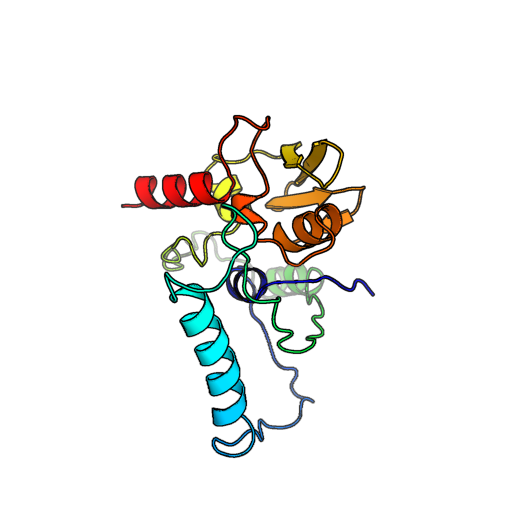1
ATOM 706 C CA . ILE A 1 88 ? -19.834 -18.206 -20.218 1.00 77.31 88 ILE A CA 1
ATOM 707 C C . ILE A 1 88 ? -19.533 -19.491 -19.432 1.00 77.31 88 ILE A C 1
ATOM 709 O O . ILE A 1 88 ? -19.712 -20.591 -19.956 1.00 77.31 88 ILE A O 1
ATOM 713 N N . TRP A 1 89 ? -19.081 -19.363 -18.183 1.00 77.19 89 TRP A N 1
ATOM 714 C CA . TRP A 1 89 ? -18.688 -20.475 -17.322 1.00 77.19 89 TRP A CA 1
ATOM 715 C C . TRP A 1 89 ? -19.383 -20.389 -15.953 1.00 77.19 89 TRP A C 1
ATOM 717 O O . TRP A 1 89 ? -18.764 -19.982 -14.964 1.00 77.19 89 TRP A O 1
ATOM 727 N N . PRO A 1 90 ? -20.669 -20.778 -15.861 1.00 76.25 90 PRO A N 1
ATOM 728 C CA . PRO A 1 90 ? -21.376 -20.773 -14.589 1.00 76.25 90 PRO A CA 1
ATOM 729 C C . PRO A 1 90 ? -20.727 -21.765 -13.620 1.00 76.25 90 PRO A C 1
ATOM 731 O O . PRO A 1 90 ? -20.408 -22.898 -13.991 1.00 76.25 90 PRO A O 1
ATOM 734 N N . THR A 1 91 ? -20.547 -21.357 -12.362 1.00 78.19 91 THR A N 1
ATOM 735 C CA . THR A 1 91 ? -20.018 -22.235 -11.312 1.00 78.19 91 THR A CA 1
ATOM 736 C C . THR A 1 91 ? -20.948 -23.445 -11.141 1.00 78.19 91 THR A C 1
ATOM 738 O O . THR A 1 91 ? -22.118 -23.259 -10.793 1.00 78.19 91 THR A O 1
ATOM 741 N N . PRO A 1 92 ? -20.478 -24.687 -11.379 1.00 81.94 92 PRO A N 1
ATOM 742 C CA . PRO A 1 92 ? -21.324 -25.871 -11.278 1.00 81.94 92 PRO A CA 1
ATOM 743 C C . PRO A 1 92 ? -21.926 -26.027 -9.879 1.00 81.94 92 PRO A C 1
ATOM 745 O O . PRO A 1 92 ? -21.277 -25.725 -8.874 1.00 81.94 92 PRO A O 1
ATOM 748 N N . ALA A 1 93 ? -23.152 -26.549 -9.801 1.00 79.88 93 ALA A N 1
ATOM 749 C CA . ALA A 1 93 ? -23.792 -26.837 -8.522 1.00 79.88 93 ALA A CA 1
ATOM 750 C C . ALA A 1 93 ? -22.910 -27.776 -7.678 1.00 79.88 93 ALA A C 1
ATOM 752 O O . ALA A 1 93 ? -22.486 -28.832 -8.147 1.00 79.88 93 ALA A O 1
ATOM 753 N N . GLY A 1 94 ? -22.621 -27.377 -6.437 1.00 81.12 94 GLY A N 1
ATOM 754 C CA . GLY A 1 94 ? -21.748 -28.130 -5.532 1.00 81.12 94 GLY A CA 1
ATOM 755 C C . GLY A 1 94 ? -20.245 -27.920 -5.748 1.00 81.12 94 GLY A C 1
ATOM 756 O O . GLY A 1 94 ? -19.456 -28.595 -5.089 1.00 81.12 94 GLY A O 1
ATOM 757 N N . HIS A 1 95 ? -19.819 -27.002 -6.628 1.00 77.94 95 HIS A N 1
ATOM 758 C CA . HIS A 1 95 ? -18.409 -26.626 -6.717 1.00 77.94 95 HIS A CA 1
ATOM 759 C C . HIS A 1 95 ? -17.954 -25.951 -5.418 1.00 77.94 95 HIS A C 1
ATOM 761 O O . HIS A 1 95 ? -18.518 -24.946 -4.987 1.00 77.94 95 HIS A O 1
ATOM 767 N N . VAL A 1 96 ? -16.909 -26.506 -4.811 1.00 72.56 96 VAL A N 1
ATOM 768 C CA . VAL A 1 96 ? -16.242 -25.935 -3.642 1.00 72.56 96 VAL A CA 1
ATOM 769 C C . VAL A 1 96 ? -14.895 -25.402 -4.107 1.00 72.56 96 VAL A C 1
ATOM 771 O O . VAL A 1 96 ? -14.083 -26.148 -4.656 1.00 72.56 96 VAL A O 1
ATOM 774 N N . HIS A 1 97 ? -14.646 -24.110 -3.898 1.00 64.75 97 HIS A N 1
ATOM 775 C CA . HIS A 1 97 ? -13.346 -23.519 -4.190 1.00 64.75 97 HIS A CA 1
ATOM 776 C C . HIS A 1 97 ? -12.293 -24.073 -3.222 1.00 64.75 97 HIS A C 1
ATOM 778 O O . HIS A 1 97 ? -12.194 -23.644 -2.076 1.00 64.75 97 HIS A O 1
ATOM 784 N N . HIS A 1 98 ? -11.470 -25.004 -3.703 1.00 57.16 98 HIS A N 1
ATOM 785 C CA . HIS A 1 98 ? -10.232 -25.411 -3.042 1.00 57.16 98 HIS A CA 1
ATOM 786 C C . HIS A 1 98 ? -9.060 -24.589 -3.581 1.00 57.16 98 HIS A C 1
ATOM 788 O O . HIS A 1 98 ? -8.158 -25.104 -4.236 1.00 57.16 98 HIS A O 1
ATOM 794 N N . ALA A 1 99 ? -9.076 -23.284 -3.318 1.00 58.38 99 ALA A N 1
ATOM 795 C CA . ALA A 1 99 ? -7.843 -22.517 -3.396 1.00 58.38 99 ALA A CA 1
ATOM 796 C C . ALA A 1 99 ? -7.039 -22.821 -2.122 1.00 58.38 99 ALA A C 1
ATOM 798 O O . ALA A 1 99 ? -7.613 -22.736 -1.029 1.00 58.38 99 ALA A O 1
ATOM 799 N N . PRO A 1 100 ? -5.747 -23.189 -2.213 1.00 58.91 100 PRO A N 1
ATOM 800 C CA . PRO A 1 100 ? -4.916 -23.231 -1.022 1.00 58.91 100 PRO A CA 1
ATOM 801 C C . PRO A 1 100 ? -4.998 -21.855 -0.367 1.00 58.91 100 PRO A C 1
ATOM 803 O O . PRO A 1 100 ? -4.798 -20.829 -1.024 1.00 58.91 100 PRO A O 1
ATOM 806 N N . ARG A 1 101 ? -5.370 -21.831 0.914 1.00 65.56 101 ARG A N 1
ATOM 807 C CA . ARG A 1 101 ? -5.446 -20.584 1.668 1.00 65.56 101 ARG A CA 1
ATOM 808 C C . ARG A 1 101 ? -4.051 -19.968 1.616 1.00 65.56 101 ARG A C 1
ATOM 810 O O . ARG A 1 101 ? -3.078 -20.627 1.981 1.00 65.56 101 ARG A O 1
ATOM 817 N N . ARG A 1 102 ? -3.945 -18.752 1.075 1.00 76.75 102 ARG A N 1
ATOM 818 C CA . ARG A 1 102 ? -2.667 -18.043 0.969 1.00 76.75 102 ARG A CA 1
ATOM 819 C C . ARG A 1 102 ? -2.027 -18.009 2.357 1.00 76.75 102 ARG A C 1
ATOM 821 O O . ARG A 1 102 ? -2.670 -17.548 3.296 1.00 76.75 102 ARG A O 1
ATOM 828 N N . ALA A 1 103 ? -0.789 -18.490 2.478 1.00 80.44 103 ALA A N 1
ATOM 829 C CA . ALA A 1 103 ? -0.035 -18.369 3.719 1.00 80.44 103 ALA A CA 1
ATOM 830 C C . ALA A 1 103 ? 0.234 -16.881 3.974 1.00 80.44 103 ALA A C 1
ATOM 832 O O . ALA A 1 103 ? 0.966 -16.224 3.222 1.00 80.44 103 ALA A O 1
ATOM 833 N N . LEU A 1 104 ? -0.435 -16.337 4.986 1.00 84.25 104 LEU A N 1
ATOM 834 C CA . LEU A 1 104 ? -0.275 -14.945 5.364 1.00 84.25 104 LEU A CA 1
ATOM 835 C C . LEU A 1 104 ? 1.052 -14.757 6.105 1.00 84.25 104 LEU A C 1
ATOM 837 O O . LEU A 1 104 ? 1.529 -15.634 6.816 1.00 84.25 104 LEU A O 1
ATOM 841 N N . SER A 1 105 ? 1.649 -13.591 5.915 1.00 83.50 105 SER A N 1
ATOM 842 C CA . SER A 1 105 ? 2.808 -13.083 6.641 1.00 83.50 105 SER A CA 1
ATOM 843 C C . SER A 1 105 ? 2.635 -11.580 6.842 1.00 83.50 105 SER A C 1
ATOM 845 O O . SER A 1 105 ? 1.820 -10.948 6.164 1.00 83.50 105 SER A O 1
ATOM 847 N N . VAL A 1 106 ? 3.447 -10.979 7.716 1.00 77.75 106 VAL A N 1
ATOM 848 C CA . VAL A 1 106 ? 3.396 -9.527 7.977 1.00 77.75 106 VAL A CA 1
ATOM 849 C C . VAL A 1 106 ? 3.581 -8.736 6.677 1.00 77.75 106 VAL A C 1
ATOM 851 O O . VAL A 1 106 ? 2.962 -7.695 6.472 1.00 77.75 106 VAL A O 1
ATOM 854 N N . ASN A 1 107 ? 4.372 -9.274 5.746 1.00 79.38 107 ASN A N 1
ATOM 855 C CA . ASN A 1 107 ? 4.706 -8.606 4.496 1.00 79.38 107 ASN A CA 1
ATOM 856 C C . ASN A 1 107 ? 3.618 -8.699 3.421 1.00 79.38 107 ASN A C 1
ATOM 858 O O . ASN A 1 107 ? 3.631 -7.872 2.517 1.00 79.38 107 ASN A O 1
ATOM 862 N N . ASN A 1 108 ? 2.697 -9.666 3.495 1.00 83.00 108 ASN A N 1
ATOM 863 C CA . ASN A 1 108 ? 1.687 -9.888 2.451 1.00 83.00 108 ASN A CA 1
ATOM 864 C C . ASN A 1 108 ? 0.232 -9.711 2.925 1.00 83.00 108 ASN A C 1
ATOM 866 O O . ASN A 1 108 ? -0.669 -9.668 2.087 1.00 83.00 108 ASN A O 1
ATOM 870 N N . ALA A 1 109 ? -0.015 -9.604 4.232 1.00 89.00 109 ALA A N 1
ATOM 871 C CA . ALA A 1 109 ? -1.350 -9.363 4.768 1.00 89.00 109 ALA A CA 1
ATOM 872 C C . ALA A 1 109 ? -1.840 -7.963 4.364 1.00 89.00 109 ALA A C 1
ATOM 874 O O . ALA A 1 109 ? -1.125 -6.981 4.502 1.00 89.00 109 ALA A O 1
ATOM 875 N N . THR A 1 110 ? -3.054 -7.833 3.861 1.00 90.75 110 THR A N 1
ATOM 876 C CA . THR A 1 110 ? -3.639 -6.576 3.371 1.00 90.75 110 THR A CA 1
ATOM 877 C C . THR A 1 110 ? -4.686 -6.041 4.345 1.00 90.75 110 THR A C 1
ATOM 879 O O . THR A 1 110 ? -5.117 -6.745 5.255 1.00 90.75 110 THR A O 1
ATOM 882 N N . MET A 1 111 ? -5.134 -4.796 4.151 1.00 92.12 111 MET A N 1
ATOM 883 C CA . MET A 1 111 ? -6.228 -4.221 4.945 1.00 92.12 111 MET A CA 1
ATOM 884 C C . MET A 1 111 ? -7.529 -5.003 4.729 1.00 92.12 111 MET A C 1
ATOM 886 O O . MET A 1 111 ? -8.309 -5.170 5.662 1.00 92.12 111 MET A O 1
ATOM 890 N N . LYS A 1 112 ? -7.714 -5.571 3.532 1.00 90.56 112 LYS A N 1
ATOM 891 C CA . LYS A 1 112 ? -8.794 -6.513 3.251 1.00 90.56 112 LYS A CA 1
ATOM 892 C C . LYS A 1 112 ? -8.682 -7.793 4.079 1.00 90.56 112 LYS A C 1
ATOM 894 O O . LYS A 1 112 ? -9.690 -8.220 4.616 1.00 90.56 112 LYS A O 1
ATOM 899 N N . ASP A 1 113 ? -7.490 -8.371 4.244 1.00 91.44 113 ASP A N 1
ATOM 900 C CA . ASP A 1 113 ? -7.338 -9.559 5.101 1.00 91.44 113 ASP A CA 1
ATOM 901 C C . ASP A 1 113 ? -7.678 -9.239 6.570 1.00 91.44 113 ASP A C 1
ATOM 903 O O . ASP A 1 113 ? -8.282 -10.061 7.254 1.00 91.44 113 ASP A O 1
ATOM 907 N N . LEU A 1 114 ? -7.342 -8.033 7.052 1.00 93.25 114 LEU A N 1
ATOM 908 C CA . LEU A 1 114 ? -7.742 -7.571 8.389 1.00 93.25 114 LEU A CA 1
ATOM 909 C C . LEU A 1 114 ? -9.266 -7.417 8.511 1.00 93.25 114 LEU A C 1
ATOM 911 O O . LEU A 1 114 ? -9.833 -7.781 9.541 1.00 93.25 114 LEU A O 1
ATOM 915 N N . LEU A 1 115 ? -9.922 -6.906 7.466 1.00 93.62 115 LEU A N 1
ATOM 916 C CA . LEU A 1 115 ? -11.377 -6.765 7.407 1.00 93.62 115 LEU A CA 1
ATOM 917 C C . LEU A 1 115 ? -12.077 -8.128 7.354 1.00 93.62 115 LEU A C 1
ATOM 919 O O . LEU A 1 115 ? -12.984 -8.385 8.141 1.0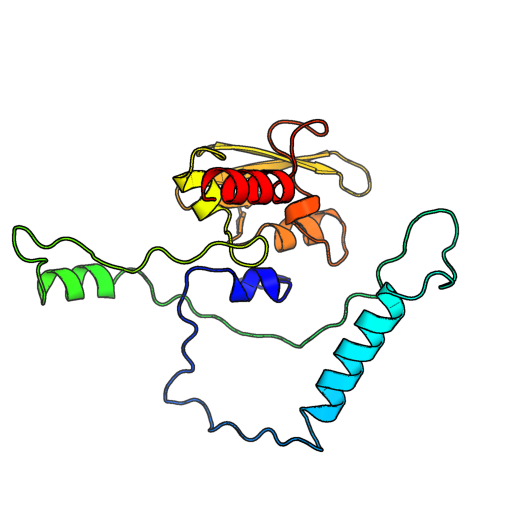0 93.62 115 LEU A O 1
ATOM 923 N N . ASP A 1 116 ? -11.615 -9.030 6.488 1.00 90.25 116 ASP A N 1
ATOM 924 C CA . ASP A 1 116 ? -12.153 -10.388 6.341 1.00 90.25 116 ASP A CA 1
ATOM 925 C C . ASP A 1 116 ? -11.989 -11.209 7.638 1.00 90.25 116 ASP A C 1
ATOM 927 O O . ASP A 1 116 ? -12.805 -12.083 7.935 1.00 90.25 116 ASP A O 1
ATOM 931 N N . ALA A 1 117 ? -10.958 -10.914 8.437 1.00 91.06 117 ALA A N 1
ATOM 932 C CA . ALA A 1 117 ? -10.735 -11.510 9.753 1.00 91.06 117 ALA A CA 1
ATOM 933 C C . ALA A 1 117 ? -11.508 -10.829 10.899 1.00 91.06 117 ALA A C 1
ATOM 935 O O . ALA A 1 117 ? -11.437 -11.291 12.038 1.00 91.06 117 ALA A O 1
ATOM 936 N N . GLY A 1 118 ? -12.221 -9.731 10.626 1.00 93.44 118 GLY A N 1
ATOM 937 C CA . GLY A 1 118 ? -12.950 -8.951 11.631 1.00 93.44 118 GLY A CA 1
ATOM 938 C C . GLY A 1 118 ? -12.057 -8.152 12.586 1.00 93.44 118 GLY A C 1
ATOM 939 O O . GLY A 1 118 ? -12.521 -7.719 13.638 1.00 93.44 118 GLY A O 1
ATOM 940 N N . LEU A 1 119 ? -10.777 -7.965 12.245 1.00 94.81 119 LEU A N 1
ATOM 941 C CA . LEU A 1 119 ? -9.854 -7.083 12.971 1.00 94.81 119 LEU A CA 1
ATOM 942 C C . LEU A 1 119 ? -10.012 -5.614 12.557 1.00 94.81 119 LEU A C 1
ATOM 944 O O . LEU A 1 119 ? -9.578 -4.728 13.291 1.00 94.81 119 LEU A O 1
ATOM 948 N N . LEU A 1 120 ? -10.618 -5.381 11.392 1.00 95.88 120 LEU A N 1
ATOM 949 C CA . LEU A 1 120 ? -11.143 -4.099 10.936 1.00 95.88 120 LEU A CA 1
ATOM 950 C C . LEU A 1 120 ? -12.604 -4.276 10.511 1.00 95.88 120 LEU A C 1
ATOM 952 O O . LEU A 1 120 ? -12.999 -5.340 10.033 1.00 95.88 120 LEU A O 1
ATOM 956 N N . ALA A 1 121 ? -13.389 -3.216 10.631 1.00 95.12 121 ALA A N 1
ATOM 957 C CA . ALA A 1 121 ? -14.748 -3.119 10.130 1.00 95.12 121 ALA A CA 1
ATOM 958 C C . ALA A 1 121 ? -14.890 -1.965 9.131 1.00 95.12 121 ALA A C 1
ATOM 960 O O . ALA A 1 121 ? -14.118 -1.007 9.104 1.00 95.12 121 ALA A O 1
ATOM 961 N N . VAL A 1 122 ? -15.915 -2.055 8.283 1.00 95.88 122 VAL A N 1
ATOM 962 C CA . VAL A 1 122 ? -16.270 -0.966 7.368 1.00 95.88 122 VAL A CA 1
ATOM 963 C C . VAL A 1 122 ? -16.693 0.253 8.178 1.00 95.88 122 VAL A C 1
ATOM 965 O O . VAL A 1 122 ? -17.565 0.158 9.039 1.00 95.88 122 VAL A O 1
ATOM 968 N N . GLY A 1 123 ? -16.105 1.401 7.862 1.00 93.62 123 GLY A N 1
ATOM 969 C CA . GLY A 1 123 ? -16.317 2.652 8.577 1.00 93.62 123 GLY A CA 1
ATOM 970 C C . GLY A 1 123 ? -15.417 2.833 9.797 1.00 93.62 123 GLY A C 1
ATOM 971 O O . GLY A 1 123 ? -15.509 3.888 10.421 1.00 93.62 123 GLY A O 1
ATOM 972 N N . ASP A 1 124 ? -14.544 1.870 10.116 1.00 96.31 124 ASP A N 1
ATOM 973 C CA . ASP A 1 124 ? -13.556 2.049 11.177 1.00 96.31 124 ASP A CA 1
ATOM 974 C C . ASP A 1 124 ? -12.697 3.280 10.908 1.00 96.31 124 ASP A C 1
ATOM 976 O O . ASP A 1 124 ? -12.222 3.503 9.789 1.00 96.31 124 ASP A O 1
ATOM 980 N N . GLU A 1 125 ? -12.500 4.070 11.958 1.00 96.50 125 GLU A N 1
ATOM 981 C CA . GLU A 1 125 ? -11.707 5.285 11.899 1.00 96.50 125 GLU A CA 1
ATOM 982 C C . GLU A 1 125 ? -10.232 4.949 12.134 1.00 96.50 125 GLU A C 1
ATOM 984 O O . GLU A 1 125 ? -9.859 4.328 13.130 1.00 96.50 125 GLU A O 1
ATOM 989 N N . LEU A 1 126 ? -9.385 5.365 11.201 1.00 96.75 126 LEU A N 1
ATOM 990 C CA . LEU A 1 126 ? -7.940 5.241 11.268 1.00 96.75 126 LEU A CA 1
ATOM 991 C C . LEU A 1 126 ? -7.343 6.617 11.531 1.00 96.75 126 LEU A C 1
ATOM 993 O O . LEU A 1 126 ? -7.519 7.548 10.749 1.00 96.75 126 LEU A O 1
ATOM 997 N N . VAL A 1 127 ? -6.623 6.735 12.638 1.00 96.12 127 VAL A N 1
ATOM 998 C CA . VAL A 1 127 ? -6.047 7.983 13.127 1.00 96.12 127 VAL A CA 1
ATOM 999 C C . VAL A 1 127 ? -4.542 7.981 12.882 1.00 96.12 127 VAL A C 1
ATOM 1001 O O . VAL A 1 127 ? -3.862 6.978 13.107 1.00 96.12 127 VAL A O 1
ATOM 1004 N N . GLY A 1 128 ? -4.016 9.107 12.411 1.00 92.44 128 GLY A N 1
ATOM 1005 C CA . GLY A 1 128 ? -2.590 9.336 12.202 1.00 92.44 128 GLY A CA 1
ATOM 1006 C C . GLY A 1 128 ? -2.160 10.699 12.741 1.00 92.44 128 GLY A C 1
ATOM 1007 O O . GLY A 1 128 ? -2.980 11.601 12.898 1.00 92.44 128 GLY A O 1
ATOM 1008 N N . VAL A 1 129 ? -0.863 10.869 13.010 1.00 88.88 129 VAL A N 1
ATOM 1009 C CA . VAL A 1 129 ? -0.296 12.154 13.465 1.00 88.88 129 VAL A CA 1
ATOM 1010 C C . VAL A 1 129 ? 0.546 12.767 12.357 1.00 88.88 129 VAL A C 1
ATOM 1012 O O . VAL A 1 129 ? 1.583 12.212 11.980 1.00 88.88 129 VAL A O 1
ATOM 1015 N N . GLY A 1 130 ? 0.116 13.924 11.855 1.00 82.25 130 GLY A N 1
ATOM 1016 C CA . GLY A 1 130 ? 0.865 14.732 10.898 1.00 82.25 130 GLY A CA 1
ATOM 1017 C C . GLY A 1 130 ? 2.053 15.462 11.518 1.00 82.25 130 GLY A C 1
ATOM 1018 O O . GLY A 1 130 ? 2.591 15.065 12.553 1.00 82.25 130 GLY A O 1
ATOM 1019 N N . ARG A 1 131 ? 2.530 16.513 10.843 1.00 70.25 131 ARG A N 1
ATOM 1020 C CA . ARG A 1 131 ? 3.550 17.402 11.425 1.00 70.25 131 ARG A CA 1
ATOM 1021 C C . ARG A 1 131 ? 2.991 18.234 12.575 1.00 70.25 131 ARG A C 1
ATOM 1023 O O . ARG A 1 131 ? 3.672 18.346 13.586 1.00 70.25 131 ARG A O 1
ATOM 1030 N N . ASP A 1 132 ? 1.761 18.722 12.429 1.00 70.62 132 ASP A N 1
ATOM 1031 C CA . ASP A 1 132 ? 1.186 19.705 13.352 1.00 70.62 132 ASP A CA 1
ATOM 1032 C C . ASP A 1 132 ? -0.216 19.325 13.865 1.00 70.62 132 ASP A C 1
ATOM 1034 O O . ASP A 1 132 ? -0.664 19.879 14.865 1.00 70.62 132 ASP A O 1
ATOM 1038 N N . GLU A 1 133 ? -0.901 18.362 13.234 1.00 85.12 133 GLU A N 1
ATOM 1039 C CA . GLU A 1 133 ? -2.294 18.016 13.558 1.00 85.12 133 GLU A CA 1
ATOM 1040 C C . GLU A 1 133 ? -2.579 16.508 13.457 1.00 85.12 133 GLU A C 1
ATOM 1042 O O . GLU A 1 133 ? -1.903 15.758 12.740 1.00 85.12 133 GLU A O 1
ATOM 1047 N N . GLU A 1 134 ? -3.596 16.066 14.200 1.00 89.88 134 GLU A N 1
ATOM 1048 C CA . GLU A 1 134 ? -4.191 14.735 14.070 1.00 89.88 134 GLU A CA 1
ATOM 1049 C C . GLU A 1 134 ? -5.009 14.662 12.779 1.00 89.88 134 GLU A C 1
ATOM 1051 O O . GLU A 1 134 ? -5.732 15.592 12.425 1.00 89.88 134 GLU A O 1
ATOM 1056 N N . THR A 1 135 ? -4.918 13.533 12.088 1.00 93.12 135 THR A N 1
ATOM 1057 C CA . THR A 1 135 ? -5.668 13.283 10.866 1.00 93.12 135 THR A CA 1
ATOM 1058 C C . THR A 1 135 ? -6.426 11.968 10.948 1.00 93.12 135 THR A C 1
ATOM 1060 O O . THR A 1 135 ? -6.036 11.059 11.684 1.00 93.12 135 THR A O 1
ATOM 1063 N N . ARG A 1 136 ? -7.510 11.867 10.181 1.00 94.62 136 ARG A N 1
ATOM 1064 C CA . ARG A 1 136 ? -8.462 10.757 10.243 1.00 94.62 136 ARG A CA 1
ATOM 1065 C C . ARG A 1 136 ? -8.807 10.266 8.845 1.00 94.62 136 ARG A C 1
ATOM 1067 O O . ARG A 1 136 ? -9.066 11.062 7.944 1.00 94.62 136 ARG A O 1
ATOM 1074 N N . GLY A 1 137 ? -8.821 8.952 8.682 1.00 95.00 137 GLY A N 1
ATOM 1075 C CA . GLY A 1 137 ? -9.334 8.249 7.514 1.00 95.00 137 GLY A CA 1
ATOM 1076 C C . GLY A 1 137 ? -10.337 7.176 7.928 1.00 95.00 137 GLY A C 1
ATOM 1077 O O . GLY A 1 137 ? -10.430 6.829 9.099 1.00 95.00 137 GLY A O 1
ATOM 1078 N N . GLY A 1 138 ? -11.102 6.660 6.975 1.00 95.69 138 GLY A N 1
ATOM 1079 C CA . GLY A 1 138 ? -12.061 5.576 7.192 1.00 95.69 138 GLY A CA 1
ATOM 1080 C C . GLY A 1 138 ? -11.687 4.320 6.412 1.00 95.69 138 GLY A C 1
ATOM 1081 O O . GLY A 1 138 ? -10.961 4.397 5.426 1.00 95.69 138 GLY A O 1
ATOM 1082 N N . VAL A 1 139 ? -12.211 3.164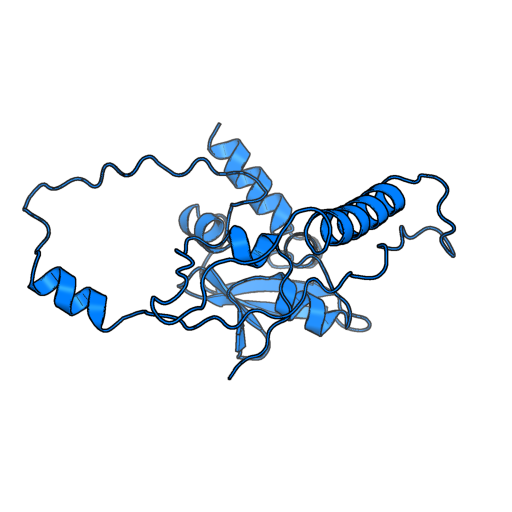 6.803 1.00 96.12 139 VAL A N 1
ATOM 1083 C CA . VAL A 1 139 ? -12.084 1.920 6.022 1.00 96.12 139 VAL A CA 1
ATOM 1084 C C . VAL A 1 139 ? -13.330 1.709 5.154 1.00 96.12 139 VAL A C 1
ATOM 1086 O O . VAL A 1 139 ? -14.451 1.775 5.654 1.00 96.12 139 VAL A O 1
ATOM 1089 N N . ASP A 1 140 ? -13.171 1.449 3.854 1.00 94.12 140 ASP A N 1
ATOM 1090 C CA . ASP A 1 140 ? -14.299 1.135 2.962 1.00 94.12 140 ASP A CA 1
ATOM 1091 C C . ASP A 1 140 ? -14.666 -0.365 2.943 1.00 94.12 140 ASP A C 1
ATOM 1093 O O . ASP A 1 140 ? -13.975 -1.220 3.495 1.00 94.12 140 ASP A O 1
ATOM 1097 N N . ALA A 1 141 ? -15.763 -0.702 2.254 1.00 89.81 141 ALA A N 1
ATOM 1098 C CA . ALA A 1 141 ? -16.240 -2.081 2.103 1.00 89.81 141 ALA A CA 1
ATOM 1099 C C . ALA A 1 141 ? -15.302 -3.005 1.307 1.00 89.81 141 ALA A C 1
ATOM 1101 O O . ALA A 1 141 ? -15.472 -4.222 1.334 1.00 89.81 141 ALA A O 1
ATOM 1102 N N . ALA A 1 142 ? -14.323 -2.450 0.592 1.00 84.56 142 ALA A N 1
ATOM 1103 C CA . ALA A 1 142 ? -13.316 -3.213 -0.133 1.00 84.56 142 ALA A CA 1
ATOM 1104 C C . ALA A 1 142 ? -12.038 -3.437 0.699 1.00 84.56 142 ALA A C 1
ATOM 1106 O O . ALA A 1 142 ? -11.096 -4.052 0.195 1.00 84.56 142 ALA A O 1
ATOM 1107 N N . GLY A 1 143 ? -11.996 -2.958 1.949 1.00 89.06 143 GLY A N 1
ATOM 1108 C CA . GLY A 1 143 ? -10.810 -3.017 2.798 1.00 89.06 143 GLY A CA 1
ATOM 1109 C C . GLY A 1 143 ? -9.728 -2.036 2.356 1.00 89.06 143 GLY A C 1
ATOM 1110 O O . GLY A 1 143 ? -8.547 -2.363 2.425 1.00 89.06 143 GLY A O 1
ATOM 1111 N N . ARG A 1 144 ? -10.117 -0.862 1.851 1.00 92.38 144 ARG A N 1
ATOM 1112 C CA . ARG A 1 144 ? -9.224 0.227 1.433 1.00 92.38 144 ARG A CA 1
ATOM 1113 C C . ARG A 1 144 ? -9.354 1.414 2.380 1.00 92.38 144 ARG A C 1
ATOM 1115 O O . ARG A 1 144 ? -10.386 1.592 3.026 1.00 92.38 144 ARG A O 1
ATOM 1122 N N . LEU A 1 145 ? -8.315 2.240 2.439 1.00 93.75 145 LEU A N 1
ATOM 1123 C CA . LEU A 1 145 ? -8.302 3.448 3.259 1.00 93.75 145 LEU A CA 1
ATOM 1124 C C . LEU A 1 145 ? -8.908 4.615 2.477 1.00 93.75 145 LEU A C 1
ATOM 1126 O O . LEU A 1 145 ? -8.430 4.967 1.404 1.00 93.75 145 LEU A O 1
ATOM 1130 N N . VAL A 1 146 ? -9.938 5.241 3.029 1.00 95.50 146 VAL A N 1
ATOM 1131 C CA . VAL A 1 146 ? -10.530 6.481 2.532 1.00 95.50 146 VAL A CA 1
ATOM 1132 C C . VAL A 1 146 ? -9.955 7.642 3.327 1.00 95.50 146 VAL A C 1
ATOM 1134 O O . VAL A 1 146 ? -10.149 7.728 4.536 1.00 95.50 146 VAL A O 1
ATOM 1137 N N . PHE A 1 147 ? -9.263 8.550 2.653 1.00 94.56 147 PHE A N 1
ATOM 1138 C CA . PHE A 1 147 ? -8.634 9.713 3.263 1.00 94.56 147 PHE A CA 1
ATOM 1139 C C . PHE A 1 147 ? -8.875 10.949 2.393 1.00 94.56 147 PHE A C 1
ATOM 1141 O O . PHE A 1 147 ? -8.695 10.888 1.179 1.00 94.56 147 PHE A O 1
ATOM 1148 N N . GLU A 1 148 ? -9.351 12.046 2.994 1.00 91.38 148 GLU A N 1
ATOM 1149 C CA . GLU A 1 148 ? -9.730 13.286 2.284 1.00 91.38 148 GLU A CA 1
ATOM 1150 C C . GLU A 1 148 ? -10.661 13.055 1.068 1.00 91.38 148 GLU A C 1
ATOM 1152 O O . GLU A 1 148 ? -10.581 13.733 0.047 1.00 91.38 148 GLU A O 1
ATOM 1157 N N . GLY A 1 149 ? -11.559 12.065 1.161 1.00 88.75 149 GLY A N 1
ATOM 1158 C CA . GLY A 1 149 ? -12.498 11.707 0.088 1.00 88.75 149 GLY A CA 1
ATOM 1159 C C . GLY A 1 149 ? -11.895 10.886 -1.061 1.00 88.75 149 GLY A C 1
ATOM 1160 O O . GLY A 1 149 ? -12.616 10.526 -1.992 1.00 88.75 149 GLY A O 1
ATOM 1161 N N . VAL A 1 150 ? -10.606 10.546 -0.995 1.00 91.00 150 VAL A N 1
ATOM 1162 C CA . VAL A 1 150 ? -9.908 9.683 -1.957 1.00 91.00 150 VAL A CA 1
ATOM 1163 C C . VAL A 1 150 ? -9.733 8.290 -1.358 1.00 91.00 150 VAL A C 1
ATOM 1165 O O . VAL A 1 150 ? -9.512 8.142 -0.159 1.00 91.00 150 VAL A O 1
ATOM 1168 N N . THR A 1 151 ? -9.870 7.249 -2.180 1.00 90.31 151 THR A N 1
ATOM 1169 C CA . THR A 1 151 ? -9.704 5.856 -1.745 1.00 90.31 151 THR A CA 1
ATOM 1170 C C . THR A 1 151 ? -8.356 5.308 -2.186 1.00 90.31 151 THR A C 1
ATOM 1172 O O . THR A 1 151 ? -8.065 5.289 -3.378 1.00 90.31 151 THR A O 1
ATOM 1175 N N . TYR A 1 152 ? -7.590 4.795 -1.231 1.00 89.81 152 TYR A N 1
ATOM 1176 C CA . TYR A 1 152 ? -6.238 4.284 -1.405 1.00 89.81 152 TYR A CA 1
ATOM 1177 C C . TYR A 1 152 ? -6.198 2.779 -1.166 1.00 89.81 152 TYR A C 1
ATOM 1179 O O . TYR A 1 152 ? -6.665 2.281 -0.138 1.00 89.81 152 TYR A O 1
ATOM 1187 N N . ALA A 1 153 ? -5.600 2.041 -2.101 1.00 84.50 153 ALA A N 1
ATOM 1188 C CA . ALA A 1 153 ? -5.424 0.594 -1.966 1.00 84.50 153 ALA A CA 1
ATOM 1189 C C . ALA A 1 153 ? -4.447 0.219 -0.839 1.00 84.50 153 ALA A C 1
ATOM 1191 O O . ALA A 1 153 ? -4.528 -0.882 -0.295 1.00 84.50 153 ALA 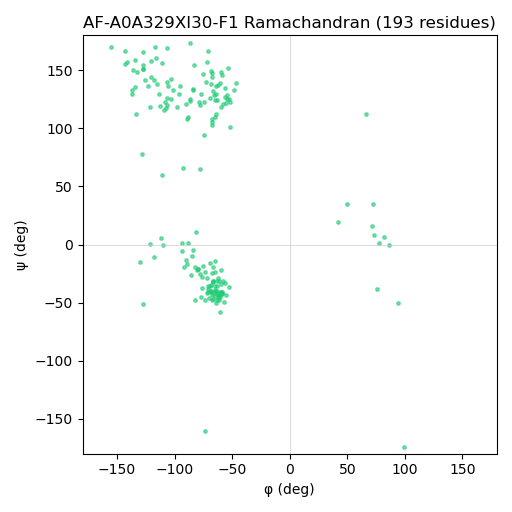A O 1
ATOM 1192 N N . ALA A 1 154 ? -3.541 1.133 -0.490 1.00 87.31 154 ALA A N 1
ATOM 1193 C CA . ALA A 1 154 ? -2.527 0.928 0.525 1.00 87.31 154 ALA A CA 1
ATOM 1194 C C . ALA A 1 154 ? -2.442 2.107 1.507 1.00 87.31 154 ALA A C 1
ATOM 1196 O O . ALA A 1 154 ? -2.645 3.259 1.117 1.00 87.31 154 ALA A O 1
ATOM 1197 N N . PRO A 1 155 ? -2.095 1.847 2.780 1.00 92.31 155 PRO A N 1
ATOM 1198 C CA . PRO A 1 155 ? -2.094 2.878 3.809 1.00 92.31 155 PRO A CA 1
ATOM 1199 C C . PRO A 1 155 ? -0.912 3.861 3.717 1.00 92.31 155 PRO A C 1
ATOM 1201 O O . PRO A 1 155 ? -0.973 4.944 4.304 1.00 92.31 155 PRO A O 1
ATOM 1204 N N . SER A 1 156 ? 0.176 3.525 3.013 1.00 90.88 156 SER A N 1
ATOM 1205 C CA . SER A 1 156 ? 1.390 4.359 3.019 1.00 90.88 156 SER A CA 1
ATOM 1206 C C . SER A 1 156 ? 1.279 5.610 2.160 1.00 90.88 156 SER A C 1
ATOM 1208 O O . SER A 1 156 ? 1.924 6.608 2.481 1.00 90.88 156 SER A O 1
ATOM 1210 N N . THR A 1 157 ? 0.463 5.601 1.103 1.00 89.12 157 THR A N 1
ATOM 1211 C CA . THR A 1 157 ? 0.233 6.790 0.271 1.00 89.12 157 THR A CA 1
ATOM 1212 C C . THR A 1 157 ? -0.366 7.938 1.089 1.00 89.12 157 THR A C 1
ATOM 1214 O O . THR A 1 157 ? 0.292 8.976 1.198 1.00 89.12 157 THR A O 1
ATOM 1217 N N . PRO A 1 158 ? -1.531 7.777 1.748 1.00 91.94 158 PRO A N 1
ATOM 1218 C CA . PRO A 1 158 ? -2.087 8.850 2.565 1.00 91.94 158 PRO A CA 1
ATOM 1219 C C . PRO A 1 158 ? -1.216 9.146 3.797 1.00 91.94 158 PRO A C 1
ATOM 1221 O O . PRO A 1 158 ? -1.084 10.305 4.172 1.00 91.94 158 PRO A O 1
ATOM 1224 N N . ALA A 1 159 ? -0.516 8.159 4.378 1.00 91.12 159 ALA A N 1
ATOM 1225 C CA . ALA A 1 159 ? 0.455 8.430 5.450 1.00 91.12 159 ALA A CA 1
ATOM 1226 C C . ALA A 1 159 ? 1.595 9.355 4.985 1.00 91.12 159 ALA A C 1
ATOM 1228 O O . ALA A 1 159 ? 2.002 10.274 5.698 1.00 91.12 159 ALA A O 1
ATOM 1229 N N . SER A 1 160 ? 2.102 9.129 3.772 1.00 89.06 160 SER A N 1
ATOM 1230 C CA . SER A 1 160 ? 3.167 9.939 3.180 1.00 89.06 160 SER A CA 1
ATOM 1231 C C . SER A 1 160 ? 2.678 11.333 2.800 1.00 89.06 160 SER A C 1
ATOM 1233 O O . SER A 1 160 ? 3.417 12.297 2.988 1.00 89.06 160 SER A O 1
ATOM 1235 N N . GLN A 1 161 ? 1.430 11.460 2.333 1.00 89.62 161 GLN A N 1
ATOM 1236 C CA . GLN A 1 161 ? 0.781 12.754 2.095 1.00 89.62 161 GLN A CA 1
ATOM 1237 C C . GLN A 1 161 ? 0.699 13.575 3.389 1.00 89.62 161 GLN A C 1
ATOM 1239 O O . GLN A 1 161 ? 1.026 14.758 3.391 1.00 89.62 161 GLN A O 1
ATOM 1244 N N . VAL A 1 162 ? 0.355 12.926 4.503 1.00 90.06 162 VAL A N 1
ATOM 1245 C CA . VAL A 1 162 ? 0.234 13.566 5.820 1.00 90.06 162 VAL A CA 1
ATOM 1246 C C . VAL A 1 162 ? 1.595 13.960 6.409 1.00 90.06 162 VAL A C 1
ATOM 1248 O O . VAL A 1 162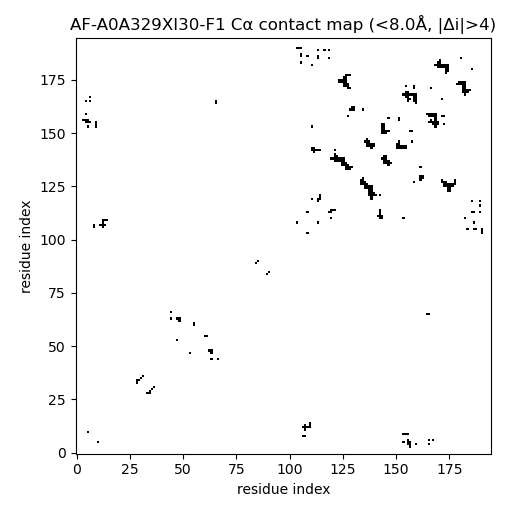 ? 1.741 15.035 6.992 1.00 90.06 162 VAL A O 1
ATOM 1251 N N . ARG A 1 163 ? 2.620 13.110 6.275 1.00 85.25 163 ARG A N 1
ATOM 1252 C CA . ARG A 1 163 ? 3.977 13.395 6.783 1.00 85.25 163 ARG A CA 1
ATOM 1253 C C . ARG A 1 163 ? 4.801 14.311 5.875 1.00 85.25 163 ARG A C 1
ATOM 1255 O O . ARG A 1 163 ? 5.766 14.918 6.347 1.00 85.25 163 ARG A O 1
ATOM 1262 N N . GLY A 1 164 ? 4.456 14.390 4.591 1.00 83.69 164 GLY A N 1
ATOM 1263 C CA . GLY A 1 164 ? 5.242 15.060 3.552 1.00 83.69 164 GLY A CA 1
ATO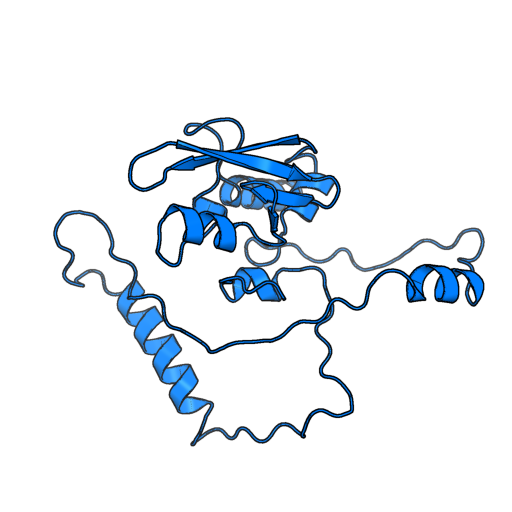M 1264 C C . GLY A 1 164 ? 6.515 14.303 3.144 1.00 83.69 164 GLY A C 1
ATOM 1265 O O . GLY A 1 164 ? 7.339 14.839 2.408 1.00 83.69 164 GLY A O 1
ATOM 1266 N N . THR A 1 165 ? 6.704 13.075 3.629 1.00 79.75 165 THR A N 1
ATOM 1267 C CA . THR A 1 165 ? 7.843 12.196 3.321 1.00 79.75 165 THR A CA 1
ATOM 1268 C C . THR A 1 165 ? 7.357 10.758 3.194 1.00 79.75 165 THR A C 1
ATOM 1270 O O . THR A 1 165 ? 6.347 10.406 3.804 1.00 79.75 165 THR A O 1
ATOM 1273 N N . SER A 1 166 ? 8.097 9.904 2.476 1.00 81.00 166 SER A N 1
ATOM 1274 C CA . SER A 1 166 ? 7.801 8.463 2.436 1.00 81.00 166 SER A CA 1
ATOM 1275 C C . SER A 1 166 ? 7.676 7.903 3.854 1.00 81.00 166 SER A C 1
ATOM 1277 O O . SER A 1 166 ? 8.582 8.068 4.674 1.00 81.00 166 SER A O 1
ATOM 1279 N N . THR A 1 167 ? 6.525 7.309 4.154 1.00 84.44 167 THR A N 1
ATOM 1280 C CA . THR A 1 167 ? 6.138 6.883 5.501 1.00 84.44 167 THR A CA 1
ATOM 1281 C C . THR A 1 167 ? 5.499 5.507 5.436 1.00 84.44 167 THR A C 1
ATOM 1283 O O . THR A 1 167 ? 4.605 5.282 4.626 1.00 84.44 167 THR A O 1
ATOM 1286 N N . ASN A 1 168 ? 5.917 4.595 6.316 1.00 89.50 168 ASN A N 1
ATOM 1287 C CA . ASN A 1 168 ? 5.283 3.287 6.440 1.00 89.50 168 ASN A CA 1
ATOM 1288 C C . ASN A 1 168 ? 3.860 3.442 7.005 1.00 89.50 168 ASN A C 1
ATOM 1290 O O . ASN A 1 168 ? 3.684 3.719 8.195 1.00 89.50 168 ASN A O 1
ATOM 1294 N N . GLY A 1 169 ? 2.851 3.237 6.153 1.00 89.75 169 GLY A N 1
ATOM 1295 C CA . GLY A 1 169 ? 1.445 3.368 6.526 1.00 89.75 169 GLY A CA 1
ATOM 1296 C C . GLY A 1 169 ? 1.008 2.391 7.615 1.00 89.75 169 GLY A C 1
ATOM 1297 O O . GLY A 1 169 ? 0.182 2.733 8.455 1.00 89.75 169 GLY A O 1
ATOM 1298 N N . TRP A 1 170 ? 1.600 1.201 7.664 1.00 93.25 170 TRP A N 1
ATOM 1299 C CA . TRP A 1 170 ? 1.191 0.136 8.582 1.00 93.25 170 TRP A CA 1
ATOM 1300 C C . TRP A 1 170 ? 1.497 0.460 10.044 1.00 93.25 170 TRP A C 1
ATOM 1302 O O . TRP A 1 170 ? 0.708 0.149 10.931 1.00 93.25 170 TRP A O 1
ATOM 1312 N N . THR A 1 171 ? 2.607 1.151 10.292 1.00 92.12 171 THR A N 1
ATOM 1313 C CA . THR A 1 171 ? 2.978 1.645 11.626 1.00 92.12 171 THR A CA 1
ATOM 1314 C C . THR A 1 171 ? 2.419 3.037 11.926 1.00 92.12 171 THR A C 1
ATOM 1316 O O . THR A 1 171 ? 2.430 3.470 13.075 1.00 92.12 171 THR A O 1
ATOM 1319 N N . PHE A 1 172 ? 1.993 3.767 10.892 1.00 93.62 172 PHE 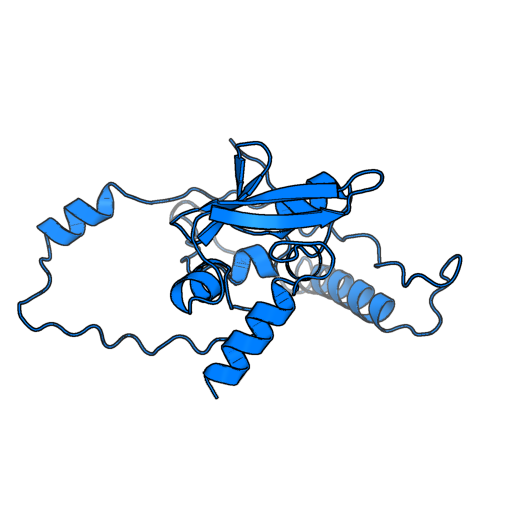A N 1
ATOM 1320 C CA . PHE A 1 172 ? 1.521 5.146 11.005 1.00 93.62 172 PHE A CA 1
ATOM 1321 C C . PHE A 1 172 ? 0.058 5.227 11.444 1.00 93.62 172 PHE A C 1
ATOM 1323 O O . PHE A 1 172 ? -0.262 5.997 12.348 1.00 93.62 172 PHE A O 1
ATOM 1330 N N . TRP A 1 173 ? -0.816 4.444 10.807 1.00 95.94 173 TRP A N 1
ATOM 1331 C CA . TRP A 1 173 ? -2.249 4.468 11.084 1.00 95.94 173 TRP A CA 1
ATOM 1332 C C . TRP A 1 173 ? -2.599 3.590 12.281 1.00 95.94 173 TRP A C 1
ATOM 1334 O O . TRP A 1 173 ? -2.162 2.438 12.371 1.00 95.94 173 TRP A O 1
ATOM 1344 N N . ARG A 1 174 ? -3.425 4.137 13.175 1.00 97.06 174 ARG A N 1
ATOM 1345 C CA . ARG A 1 174 ? -3.935 3.475 14.378 1.00 97.06 174 ARG A CA 1
ATOM 1346 C C . ARG A 1 174 ? -5.451 3.399 14.369 1.00 97.06 174 ARG A C 1
ATOM 1348 O O . ARG A 1 174 ? -6.112 4.317 13.899 1.00 97.06 174 ARG A O 1
ATOM 1355 N N . LEU A 1 175 ? -6.002 2.314 14.897 1.00 96.94 175 LEU A N 1
ATOM 1356 C CA . LEU A 1 175 ? -7.443 2.091 14.940 1.00 96.94 175 LEU A CA 1
ATOM 1357 C C . LEU A 1 175 ? -8.106 2.876 16.082 1.00 96.94 175 LEU A C 1
ATOM 1359 O O . LEU A 1 175 ? -7.776 2.678 17.250 1.00 96.94 175 LEU A O 1
ATOM 1363 N N . GLY A 1 176 ? -9.070 3.730 15.739 1.00 93.50 176 GLY A N 1
ATOM 1364 C CA . GLY A 1 176 ? -9.971 4.451 16.643 1.00 93.50 176 GLY A CA 1
ATOM 1365 C C . GLY A 1 176 ? -9.358 5.642 17.387 1.00 93.50 176 GLY A C 1
ATOM 1366 O O . GLY A 1 176 ? -10.024 6.657 17.572 1.00 93.50 176 GLY A O 1
ATOM 1367 N N . SER A 1 177 ? -8.102 5.550 17.824 1.00 92.62 177 SER A N 1
ATOM 1368 C CA . SER A 1 177 ? -7.403 6.638 18.520 1.00 92.62 177 SER A CA 1
ATOM 1369 C C . SER A 1 177 ? -5.883 6.530 18.385 1.00 92.62 177 SER A C 1
ATOM 1371 O O . SER A 1 177 ? -5.351 5.508 17.950 1.00 92.62 177 SER A O 1
ATOM 1373 N N . LEU A 1 178 ? -5.161 7.573 18.809 1.00 89.50 178 LEU A N 1
ATOM 1374 C CA . LEU A 1 178 ? -3.692 7.581 18.842 1.00 89.50 178 LEU A CA 1
ATOM 1375 C C . LEU A 1 178 ? -3.076 6.594 19.845 1.00 89.50 178 LEU A C 1
ATOM 1377 O O . LEU A 1 178 ? -1.918 6.213 19.681 1.00 89.50 178 LEU A O 1
ATOM 1381 N N . ASP A 1 179 ? -3.850 6.136 20.828 1.00 91.25 179 ASP A N 1
ATOM 1382 C CA . ASP A 1 179 ? -3.458 5.068 21.758 1.00 91.25 179 ASP A CA 1
ATOM 1383 C C . ASP A 1 179 ? -3.921 3.680 21.278 1.00 91.25 179 ASP A C 1
ATOM 1385 O O . ASP A 1 179 ? -3.604 2.656 21.887 1.00 91.25 179 ASP A O 1
ATOM 1389 N N . GLY A 1 180 ? -4.686 3.635 20.184 1.00 93.00 180 GLY A N 1
ATOM 1390 C CA . GLY A 1 180 ? -5.178 2.412 19.570 1.00 93.00 180 GLY A CA 1
ATOM 1391 C C . GLY A 1 180 ? -4.079 1.605 18.875 1.00 93.00 180 GLY A C 1
ATOM 1392 O O . GLY A 1 180 ? -2.972 2.110 18.646 1.00 93.00 180 GLY A O 1
ATOM 1393 N N . PRO A 1 181 ? -4.362 0.340 18.519 1.00 96.12 181 PRO A N 1
ATOM 1394 C CA . PRO A 1 181 ? -3.387 -0.513 17.861 1.00 96.12 181 PRO A CA 1
ATOM 1395 C C . PRO A 1 181 ? -3.065 -0.008 16.453 1.00 96.12 181 PRO A C 1
ATOM 1397 O O . PRO A 1 181 ? -3.944 0.477 15.739 1.00 96.12 181 PRO A O 1
ATOM 1400 N N . THR A 1 182 ? -1.811 -0.158 16.038 1.00 96.69 182 THR A N 1
ATOM 1401 C CA . THR A 1 182 ? -1.393 0.113 14.655 1.00 96.69 182 THR A CA 1
ATOM 1402 C C . THR A 1 182 ? -1.911 -0.963 13.700 1.00 96.69 182 THR A C 1
ATOM 1404 O O . THR A 1 182 ? -2.157 -2.103 14.104 1.00 96.69 182 THR A O 1
ATOM 1407 N N . LEU A 1 183 ? -2.032 -0.641 12.410 1.00 94.44 183 LEU A N 1
ATOM 1408 C CA . LEU A 1 183 ? -2.373 -1.645 11.391 1.00 94.44 183 LEU A CA 1
ATOM 1409 C C . LEU A 1 183 ? -1.356 -2.803 11.348 1.00 94.44 183 LEU A C 1
ATOM 1411 O O . LEU A 1 183 ? -1.731 -3.940 11.065 1.00 94.44 183 LEU A O 1
ATOM 1415 N N . ASP A 1 184 ? -0.084 -2.538 11.649 1.00 94.00 184 ASP A N 1
ATOM 1416 C CA . ASP A 1 184 ? 0.962 -3.562 11.744 1.00 94.00 184 ASP A CA 1
ATOM 1417 C C . ASP A 1 184 ? 0.755 -4.506 12.944 1.00 94.00 184 ASP A C 1
ATOM 1419 O O . ASP A 1 184 ? 0.862 -5.725 12.814 1.00 94.00 184 ASP A O 1
ATOM 1423 N N . GLU A 1 185 ? 0.334 -3.980 14.096 1.00 94.12 185 GLU A N 1
ATOM 1424 C CA . GLU A 1 185 ? -0.057 -4.806 15.247 1.00 94.12 185 GLU A CA 1
ATOM 1425 C C . GLU A 1 185 ? -1.301 -5.653 14.944 1.00 94.12 185 GLU A C 1
ATOM 1427 O O . GLU A 1 185 ? -1.390 -6.802 15.384 1.00 94.12 185 GLU A O 1
ATOM 1432 N N . LEU A 1 186 ? -2.255 -5.127 14.167 1.00 94.44 186 LEU A N 1
ATOM 1433 C CA . LEU A 1 186 ? -3.399 -5.911 13.695 1.00 94.44 186 LEU A CA 1
ATOM 1434 C C . LEU A 1 186 ? -2.954 -7.036 12.750 1.00 94.44 186 LEU A C 1
ATOM 1436 O O . LEU A 1 186 ? -3.445 -8.157 12.880 1.00 94.44 186 LEU A O 1
ATOM 1440 N N . ARG A 1 187 ? -1.976 -6.796 11.865 1.00 93.50 187 ARG A N 1
ATOM 1441 C CA . ARG A 1 187 ? -1.361 -7.866 11.058 1.00 93.50 187 ARG A CA 1
ATOM 1442 C C . ARG A 1 187 ? -0.708 -8.926 11.936 1.00 93.50 187 ARG A C 1
ATOM 1444 O O . ARG A 1 187 ? -0.923 -10.108 11.699 1.00 93.50 187 ARG A O 1
ATOM 1451 N N . ALA A 1 188 ? 0.051 -8.536 12.956 1.00 92.00 188 ALA A N 1
ATOM 1452 C CA . ALA A 1 188 ? 0.671 -9.494 13.869 1.00 92.00 188 ALA A CA 1
ATOM 1453 C C . ALA A 1 188 ? -0.379 -10.365 14.587 1.00 92.00 188 ALA A C 1
ATOM 1455 O O . ALA A 1 188 ? -0.211 -11.580 14.680 1.00 92.00 188 ALA A O 1
ATOM 1456 N N . ARG A 1 189 ? -1.502 -9.770 15.022 1.00 93.81 189 ARG A N 1
ATOM 1457 C CA . ARG A 1 189 ? -2.634 -10.508 15.616 1.00 93.81 189 ARG A CA 1
ATOM 1458 C C . ARG A 1 189 ? -3.288 -11.476 14.635 1.00 93.81 189 ARG A C 1
ATOM 1460 O O . ARG A 1 189 ? -3.633 -12.580 15.041 1.00 93.81 189 ARG A O 1
ATOM 1467 N N . LEU A 1 190 ? -3.440 -11.077 13.370 1.00 91.38 190 LEU A N 1
ATOM 1468 C CA . LEU A 1 190 ? -3.965 -11.945 12.315 1.00 91.38 190 LEU A CA 1
ATOM 1469 C C . LEU A 1 190 ? -3.101 -13.197 12.140 1.00 91.38 190 LEU A C 1
ATOM 1471 O O . LEU A 1 190 ? -3.618 -14.290 11.966 1.00 91.38 190 LEU A O 1
ATOM 1475 N N . LEU A 1 191 ? -1.780 -13.052 12.186 1.00 89.12 191 LEU A N 1
ATOM 1476 C CA . LEU A 1 191 ? -0.877 -14.191 12.023 1.00 89.12 191 LEU A CA 1
ATOM 1477 C C . LEU A 1 191 ? -0.908 -15.110 13.241 1.00 89.12 191 LEU A C 1
ATOM 1479 O O . LEU A 1 191 ? -0.988 -16.320 13.075 1.00 89.12 191 LEU A O 1
ATOM 1483 N N . ALA A 1 192 ? -0.940 -14.538 14.446 1.00 87.50 192 ALA A N 1
ATOM 1484 C CA . ALA A 1 192 ? -1.026 -15.303 15.687 1.00 87.50 192 ALA A CA 1
ATOM 1485 C C . ALA A 1 192 ? -2.348 -16.081 15.843 1.00 87.50 192 ALA A C 1
ATOM 1487 O O . ALA A 1 192 ? -2.392 -17.056 16.584 1.00 87.50 192 ALA A O 1
ATOM 1488 N N . SER A 1 193 ? -3.434 -15.662 15.180 1.00 78.62 193 SER A N 1
ATOM 1489 C CA . SER A 1 193 ? -4.703 -16.407 15.170 1.00 78.62 193 SER A CA 1
ATOM 1490 C C . SER A 1 193 ? -4.767 -17.503 14.100 1.00 78.62 193 SER A C 1
ATOM 1492 O O . SER A 1 193 ? -5.716 -18.291 14.093 1.00 78.62 193 SER A O 1
ATOM 1494 N N . HIS A 1 194 ? -3.790 -17.536 13.188 1.00 66.19 194 HIS A N 1
ATOM 1495 C CA . HIS A 1 194 ? -3.698 -18.483 12.079 1.00 66.19 194 HIS A CA 1
ATOM 1496 C C . HIS A 1 194 ? -2.554 -19.507 12.221 1.00 66.19 194 HIS A C 1
ATOM 1498 O O . HIS A 1 194 ? -2.433 -20.366 11.343 1.00 66.19 194 HIS A O 1
ATOM 1504 N N . GLU A 1 195 ? -1.761 -19.440 13.297 1.00 54.97 195 GLU A N 1
ATOM 1505 C CA . GLU A 1 195 ? -0.859 -20.511 13.768 1.00 54.97 195 GLU A CA 1
ATOM 1506 C C . GLU A 1 195 ? -1.606 -21.544 14.627 1.00 54.97 195 GLU A C 1
ATOM 1508 O O . GLU A 1 195 ? -1.318 -22.752 14.456 1.00 54.97 195 GLU A O 1
#

pLDDT: mean 82.14, std 13.71, range [36.62, 97.06]

Secondary structure (DSSP, 8-state):
-------HHHHHSSS------TTSPPP---IIIIIHHHHHHHHHHHHHHH-TT---SSSS-PPPPPP-----------SHHHHHHHHHSPPPTT----PPPP---TTT--HHHHHHTTSS-TT-EEEEE-SSSEEEEEE-TTS-EEETTEEESSTHHHHHHHHTS---HHHH-EESSTTSPBHHHHHHHHHHTT-

Sequence (195 aa):
MITELAIPQDLFALTMRLDAPLFQRPYVWNQEDQWAPLWEDIRTLAEAWLDPHAPGPGNARRPAEPHFLGAVVLQDRNTLLTEEVLAIWPTPAGHVHHAPRRALSVNNATMKDLLDAGLLAVGDELVGVGRDEETRGGVDAAGRLVFEGVTYAAPSTPASQVRGTSTNGWTFWRLGSLDGPTLDELRARLLASHE

Mean predicted aligned error: 11.2 Å

Radius of gyration: 19.88 Å; Cα contacts (8 Å, |Δi|>4): 207; chains: 1; bounding box: 50×48×48 Å